Protein AF-A0A7X3VEP0-F1 (afdb_monomer)

Foldseek 3Di:
DDDDDDDDDDDDDDDDDDDDDDDDDDDDDDPDDDDDDDDDDDDDDDDDPDDDDPDDPDDPDFQAADPQQEFAELFQAQAFQLVSLVLRVVLVHQEYEYEADCDPRHGDHRGGYHHQQVPDDPVRLVVLLVSNVSHPAYEYEFDDPAQCLAPVCVVSLVSRLSSLVVCLSSVHAEYEDELHRPPDDCVVSVVSSLVSQLVSLVSNVVSPHAYAYEPQPPQELVRQLVSQVSSVDPRYAHEYELQNNCRHPQLPPQDLQCQLPPVNLVSSLVRLLVSCVSRQVRHAHYEDAFAARNGSHTQHQPPHHRHPLLSNVVSCSVSSPRHHYYYRHDDHSVCVSVSVSVSVVVNVVSSVD

Mean predicted aligned error: 10.4 Å

Secondary structure (DSSP, 8-state):
-----------------PPPP-PPPPP-----------------------PPPPPP-PPPPPP---TT-EEEE---TT--HHHHHHHHHHTT--EEEEE-BS--SS--TTS--B--GGG--HHHHHHHHHHHTT-SEEEEE--SSS-TTSTT-HHHHHHHHHHHHHHHHHT-SEEEE----TTS-HHHHHHHHHHHHHHHHHHHHHTT-EEEEETTSSSSHHHHHHHHHHH--TTEEEEEESSGGGGSGGGTT--GGGTTSHHHHHHHHHHHHHHHHHHGGGEEEEEE-EEETTTTEEEE-TTSS---HHHHHHHHHHTT--S-EEE-----GGGHHHHHHHHHHHHHHHH--

Radius of gyration: 25.72 Å; Cα contacts (8 Å, |Δi|>4): 574; chains: 1; bounding box: 58×99×64 Å

Nearest PDB structures (foldseek):
  3wqo-assembly1_B  TM=7.903E-01  e=4.681E-15  Methanocaldococcus jannaschii DSM 2661
  3tva-assembly2_B  TM=6.990E-01  e=6.794E-13  Planctopirus limnophila DSM 3776
  3tva-assembly1_A  TM=7.455E-01  e=4.693E-12  Planctopirus limnophila DSM 3776
  3obe-assembly1_A  TM=6.395E-01  e=9.499E-09  Parabacteroides distasonis ATCC 8503
  3obe-assembly2_B  TM=6.000E-01  e=2.286E-08  Parabacteroides distasonis ATCC 8503

Structure (mmCIF, N/CA/C/O backbone):
data_AF-A0A7X3VEP0-F1
#
_entry.id   AF-A0A7X3VEP0-F1
#
loop_
_atom_site.group_PDB
_atom_site.id
_atom_site.type_symbol
_atom_site.label_atom_id
_atom_site.label_alt_id
_atom_site.label_comp_id
_atom_site.label_asym_id
_atom_site.label_entity_id
_atom_site.label_seq_id
_atom_site.pdbx_PDB_ins_code
_atom_site.Cartn_x
_atom_site.Cartn_y
_atom_site.Cartn_z
_atom_site.occupancy
_atom_site.B_iso_or_equiv
_atom_site.auth_seq_id
_atom_site.auth_comp_id
_atom_site.auth_asym_id
_atom_site.auth_atom_id
_atom_site.pdbx_PDB_model_num
ATOM 1 N N . MET A 1 1 ? 12.518 56.415 -28.303 1.00 41.94 1 MET A N 1
ATOM 2 C CA . MET A 1 1 ? 12.242 56.806 -26.905 1.00 41.94 1 MET A CA 1
ATOM 3 C C . MET A 1 1 ? 12.584 55.596 -26.051 1.00 41.94 1 MET A C 1
ATOM 5 O O . MET A 1 1 ? 11.887 54.597 -26.116 1.00 41.94 1 MET A O 1
ATOM 9 N N . ILE A 1 2 ? 13.766 55.619 -25.440 1.00 31.97 2 ILE A N 1
ATOM 10 C CA . ILE A 1 2 ? 14.420 54.483 -24.776 1.00 31.97 2 ILE A CA 1
ATOM 11 C C . ILE A 1 2 ? 14.471 54.831 -23.293 1.00 31.97 2 ILE A C 1
ATOM 13 O O . ILE A 1 2 ? 15.050 55.858 -22.942 1.00 31.97 2 ILE A O 1
ATOM 17 N N . VAL A 1 3 ? 13.883 54.000 -22.435 1.00 37.00 3 VAL A N 1
ATOM 18 C CA . VAL A 1 3 ? 13.985 54.153 -20.980 1.00 37.00 3 VAL A CA 1
ATOM 19 C C . VAL A 1 3 ? 15.019 53.154 -20.470 1.00 37.00 3 VAL A C 1
ATOM 21 O O . VAL A 1 3 ? 14.791 51.950 -20.440 1.00 37.00 3 VAL A O 1
ATOM 24 N N . ARG A 1 4 ? 16.193 53.689 -20.118 1.00 33.66 4 ARG A N 1
ATOM 25 C CA . ARG A 1 4 ? 17.208 53.052 -19.273 1.00 33.66 4 ARG A CA 1
ATOM 26 C C . ARG A 1 4 ? 16.892 53.397 -17.819 1.00 33.66 4 ARG A C 1
ATOM 28 O O . ARG A 1 4 ? 16.787 54.580 -17.502 1.00 33.66 4 ARG A O 1
ATOM 35 N N . THR A 1 5 ? 16.886 52.412 -16.931 1.00 42.78 5 THR A N 1
ATOM 36 C CA . THR A 1 5 ? 17.038 52.629 -15.483 1.00 42.78 5 THR A CA 1
ATOM 37 C C . THR A 1 5 ? 18.158 51.748 -14.938 1.00 42.78 5 THR A C 1
ATOM 39 O O . THR A 1 5 ? 18.461 50.683 -15.468 1.00 42.78 5 THR A O 1
ATOM 42 N N . ARG A 1 6 ? 18.874 52.322 -13.971 1.00 36.28 6 ARG A N 1
ATOM 43 C CA . ARG A 1 6 ? 20.268 52.059 -13.610 1.00 36.28 6 ARG A CA 1
ATOM 44 C C . ARG A 1 6 ? 20.431 50.872 -12.660 1.00 36.28 6 ARG A C 1
ATOM 46 O O . ARG A 1 6 ? 19.589 50.642 -11.802 1.00 36.28 6 ARG A O 1
ATOM 53 N N . ARG A 1 7 ? 21.598 50.227 -12.775 1.00 33.72 7 ARG A N 1
ATOM 54 C CA . ARG A 1 7 ? 22.254 49.430 -11.730 1.00 33.72 7 ARG A CA 1
ATOM 55 C C . ARG A 1 7 ? 22.658 50.318 -10.548 1.00 33.72 7 ARG A C 1
ATOM 57 O O . ARG A 1 7 ? 23.121 51.439 -10.765 1.00 33.72 7 ARG A O 1
ATOM 64 N N . SER A 1 8 ? 22.605 49.763 -9.344 1.00 41.62 8 SER A N 1
ATOM 65 C CA . SER A 1 8 ? 23.428 50.188 -8.212 1.00 41.62 8 SER A CA 1
ATOM 66 C C . SER A 1 8 ? 24.040 48.951 -7.563 1.00 41.62 8 SER A C 1
ATOM 68 O O . SER A 1 8 ? 23.321 48.114 -7.023 1.00 41.62 8 SER A O 1
ATOM 70 N N . ASP A 1 9 ? 25.363 48.859 -7.661 1.00 33.09 9 ASP A N 1
ATOM 71 C CA . ASP A 1 9 ? 26.207 47.973 -6.870 1.00 33.09 9 ASP A CA 1
ATOM 72 C C . ASP A 1 9 ? 26.219 48.439 -5.408 1.00 33.09 9 ASP A C 1
ATOM 74 O O . ASP A 1 9 ? 26.346 49.635 -5.134 1.00 33.09 9 ASP A O 1
ATOM 78 N N . SER A 1 10 ? 26.175 47.495 -4.470 1.00 39.59 10 SER A N 1
ATOM 79 C CA . SER A 1 10 ? 26.663 47.710 -3.108 1.00 39.59 10 SER A CA 1
ATOM 80 C C . SER A 1 10 ? 27.463 46.494 -2.654 1.00 39.59 10 SER A C 1
ATOM 82 O O . SER A 1 10 ? 26.925 45.428 -2.366 1.00 39.59 10 SER A O 1
ATOM 84 N N . THR A 1 11 ? 28.774 46.691 -2.628 1.00 35.69 11 THR A N 1
ATOM 85 C CA . THR A 1 11 ? 29.798 45.891 -1.951 1.00 35.69 11 THR A CA 1
ATOM 86 C C . THR A 1 11 ? 29.657 45.928 -0.424 1.00 35.69 11 THR A C 1
ATOM 88 O O . THR A 1 11 ? 29.075 46.878 0.096 1.00 35.69 11 THR A O 1
ATOM 91 N N . LEU A 1 12 ? 30.386 45.011 0.242 1.00 33.72 12 LEU A N 1
ATOM 92 C CA . LEU A 1 12 ? 30.706 44.881 1.686 1.00 33.72 12 LEU A CA 1
ATOM 93 C C . LEU A 1 12 ? 29.818 43.824 2.379 1.00 33.72 12 LEU A C 1
ATOM 95 O O . LEU A 1 12 ? 28.612 43.849 2.216 1.00 33.72 12 LEU A O 1
ATOM 99 N N . LYS A 1 13 ? 30.303 42.879 3.189 1.00 33.19 13 LYS A N 1
ATOM 100 C CA . LYS A 1 13 ? 31.618 42.617 3.789 1.00 33.19 13 LYS A CA 1
ATOM 101 C C . LYS A 1 13 ? 31.568 41.187 4.351 1.00 33.19 13 LYS A C 1
ATOM 103 O O . LYS A 1 13 ? 30.594 40.823 4.999 1.00 33.19 13 LYS A O 1
ATOM 108 N N . THR A 1 14 ? 32.611 40.405 4.111 1.00 38.44 14 THR A N 1
ATOM 109 C CA . THR A 1 14 ? 32.921 39.166 4.838 1.00 38.44 14 THR A CA 1
ATOM 110 C C . THR A 1 14 ? 33.528 39.508 6.195 1.00 38.44 14 THR A C 1
ATOM 112 O O . THR A 1 14 ? 34.407 40.365 6.232 1.00 38.44 14 THR A O 1
ATOM 115 N N . ASP A 1 15 ? 33.110 38.827 7.262 1.00 35.19 15 ASP A N 1
ATOM 116 C CA . ASP A 1 15 ? 33.805 38.784 8.557 1.00 35.19 15 ASP A CA 1
ATOM 117 C C . ASP A 1 15 ? 33.327 37.556 9.376 1.00 35.19 15 ASP A C 1
ATOM 119 O O . ASP A 1 15 ? 32.331 36.934 9.001 1.00 35.19 15 ASP A O 1
ATOM 123 N N . PRO A 1 16 ? 34.073 37.094 10.400 1.00 45.91 16 PRO A N 1
ATOM 124 C CA . PRO A 1 16 ? 34.717 35.785 10.315 1.00 45.91 16 PRO A CA 1
ATOM 125 C C . PRO A 1 16 ? 34.320 34.776 11.408 1.00 45.91 16 PRO A C 1
ATOM 127 O O . PRO A 1 16 ? 33.906 35.126 12.506 1.00 45.91 16 PRO A O 1
ATOM 130 N N . VAL A 1 17 ? 34.545 33.499 11.074 1.00 39.06 17 VAL A N 1
ATOM 131 C CA . VAL A 1 17 ? 34.981 32.369 11.921 1.00 39.06 17 VAL A CA 1
ATOM 132 C C . VAL A 1 17 ? 34.765 32.535 13.437 1.00 39.06 17 VAL A C 1
ATOM 134 O O . VAL A 1 17 ? 35.644 32.990 14.171 1.00 39.06 17 VAL A O 1
ATOM 137 N N . GLY A 1 18 ? 33.618 32.050 13.917 1.00 33.41 18 GLY A N 1
ATOM 138 C CA . GLY A 1 18 ? 33.383 31.743 15.327 1.00 33.41 18 GLY A CA 1
ATOM 139 C C . GLY A 1 18 ? 33.916 30.351 15.669 1.00 33.41 18 GLY A C 1
ATOM 140 O O . GLY A 1 18 ? 33.461 29.351 15.124 1.00 33.41 18 GLY A O 1
ATOM 141 N N . ARG A 1 19 ? 34.906 30.297 16.563 1.00 37.22 19 ARG A N 1
ATOM 142 C CA . ARG A 1 19 ? 35.489 29.069 17.121 1.00 37.22 19 ARG A CA 1
ATOM 143 C C . ARG A 1 19 ? 34.474 28.356 18.020 1.00 37.22 19 ARG A C 1
AT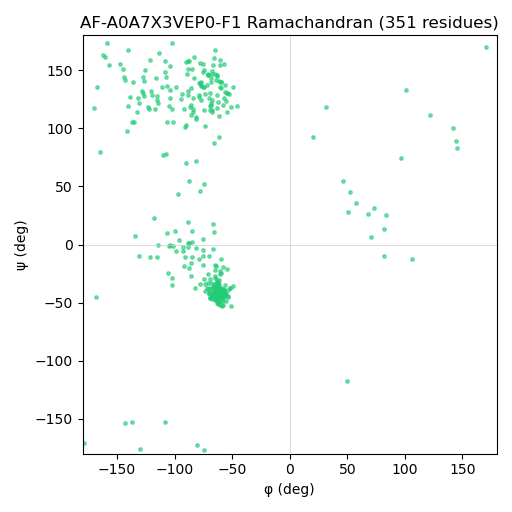OM 145 O O . ARG A 1 19 ? 34.054 28.920 19.027 1.00 37.22 19 ARG A O 1
ATOM 152 N N . THR A 1 20 ? 34.153 27.106 17.709 1.00 38.34 20 THR A N 1
ATOM 153 C CA . THR A 1 20 ? 33.481 26.169 18.620 1.00 38.34 20 THR A CA 1
ATOM 154 C C . THR A 1 20 ? 34.477 25.615 19.650 1.00 38.34 20 THR A C 1
ATOM 156 O O . THR A 1 20 ? 35.633 25.344 19.306 1.00 38.34 20 THR A O 1
ATOM 159 N N . PRO A 1 21 ? 34.080 25.453 20.925 1.00 40.72 21 PRO A N 1
ATOM 160 C CA . PRO A 1 21 ? 34.955 24.920 21.958 1.00 40.72 21 PRO A CA 1
ATOM 161 C C . PRO A 1 21 ? 35.123 23.401 21.827 1.00 40.72 21 PRO A C 1
ATOM 163 O O . PRO A 1 21 ? 34.172 22.649 21.636 1.00 40.72 21 PRO A O 1
ATOM 166 N N . ILE A 1 22 ? 36.376 22.975 21.972 1.00 36.88 22 ILE A N 1
ATOM 167 C CA . ILE A 1 22 ? 36.840 21.589 22.022 1.00 36.88 22 ILE A CA 1
ATOM 168 C C . ILE A 1 22 ? 36.204 20.893 23.235 1.00 36.88 22 ILE A C 1
ATOM 170 O O . ILE A 1 22 ? 36.548 21.193 24.382 1.00 36.88 22 ILE A O 1
ATOM 174 N N . MET A 1 23 ? 35.294 19.949 22.986 1.00 33.22 23 MET A N 1
ATOM 175 C CA . MET A 1 23 ? 34.846 18.986 23.992 1.00 33.22 23 MET A CA 1
ATOM 176 C C . MET A 1 23 ? 35.982 18.001 24.297 1.00 33.22 23 MET A C 1
ATOM 178 O O . MET A 1 23 ? 36.565 17.388 23.403 1.00 33.22 23 MET A O 1
ATOM 182 N N . LYS A 1 24 ? 36.313 17.874 25.584 1.00 34.12 24 LYS A N 1
ATOM 183 C CA . LYS A 1 24 ? 37.242 16.865 26.105 1.00 34.12 24 LYS A CA 1
ATOM 184 C C . LYS A 1 24 ? 36.597 15.471 26.036 1.00 34.12 24 LYS A C 1
ATOM 186 O O . LYS A 1 24 ? 35.397 15.365 26.281 1.00 34.12 24 LYS A O 1
ATOM 191 N N . PRO A 1 25 ? 37.374 14.404 25.785 1.00 36.72 25 PRO A N 1
ATOM 192 C CA . PRO A 1 25 ? 36.855 13.041 25.781 1.00 36.72 25 PRO A CA 1
ATOM 193 C C . PRO A 1 25 ? 36.435 12.620 27.196 1.00 36.72 25 PRO A C 1
ATOM 195 O O . PRO A 1 25 ? 37.235 12.678 28.133 1.00 36.72 25 PRO A O 1
ATOM 198 N N . MET A 1 26 ? 35.179 12.192 27.345 1.00 33.91 26 MET A N 1
ATOM 199 C CA . MET A 1 26 ? 34.715 11.482 28.535 1.00 33.91 26 MET A CA 1
ATOM 200 C C . MET A 1 26 ? 35.254 10.051 28.525 1.00 33.91 26 MET A C 1
ATOM 202 O O . MET A 1 26 ? 35.277 9.363 27.506 1.00 33.91 26 MET A O 1
ATOM 206 N N . ASN A 1 27 ? 35.739 9.651 29.695 1.00 33.66 27 ASN A N 1
ATOM 207 C CA . ASN A 1 27 ? 36.419 8.398 29.952 1.00 33.66 27 ASN A CA 1
ATOM 208 C C . ASN A 1 27 ? 35.538 7.176 29.671 1.00 33.66 27 ASN A C 1
ATOM 210 O O . ASN A 1 27 ? 34.367 7.129 30.042 1.00 33.66 27 ASN A O 1
ATOM 214 N N . ARG A 1 28 ? 36.185 6.160 29.087 1.00 33.59 28 ARG A N 1
ATOM 215 C CA . ARG A 1 28 ? 35.755 4.759 29.062 1.00 33.59 28 ARG A CA 1
ATOM 216 C C . ARG A 1 28 ? 35.306 4.325 30.457 1.00 33.59 28 ARG A C 1
ATOM 218 O O . ARG A 1 28 ? 36.121 4.315 31.379 1.00 33.59 28 ARG A O 1
ATOM 225 N N . LEU A 1 29 ? 34.046 3.922 30.572 1.00 34.31 29 LEU A N 1
ATOM 226 C CA . LEU A 1 29 ? 33.597 3.065 31.659 1.00 34.31 29 LEU A CA 1
ATOM 227 C C . LEU A 1 29 ? 33.885 1.604 31.319 1.00 34.31 29 LEU A C 1
ATOM 229 O O . LEU A 1 29 ? 33.869 1.169 30.166 1.00 34.31 29 LEU A O 1
ATOM 233 N N . ASP A 1 30 ? 34.250 0.920 32.386 1.00 34.16 30 ASP A N 1
ATOM 234 C CA . ASP A 1 30 ? 34.939 -0.347 32.482 1.00 34.16 30 ASP A CA 1
ATOM 235 C C . ASP A 1 30 ? 34.022 -1.517 32.102 1.00 34.16 30 ASP A C 1
ATOM 237 O O . ASP A 1 30 ? 32.909 -1.649 32.608 1.00 34.16 30 ASP A O 1
ATOM 241 N N . ARG A 1 31 ? 34.499 -2.379 31.197 1.00 38.12 31 ARG A N 1
ATOM 242 C CA . ARG A 1 31 ? 33.944 -3.717 30.988 1.00 38.12 31 ARG A CA 1
ATOM 243 C C . ARG A 1 31 ? 34.716 -4.658 31.896 1.00 38.12 31 ARG A C 1
ATOM 245 O O . ARG A 1 31 ? 35.806 -5.093 31.519 1.00 38.12 31 ARG A O 1
ATOM 252 N N . ARG A 1 32 ? 34.123 -5.010 33.032 1.00 34.28 32 ARG A N 1
ATOM 253 C CA . ARG A 1 32 ? 34.446 -6.217 33.795 1.00 34.28 32 ARG A CA 1
ATOM 254 C C . ARG A 1 32 ? 33.395 -6.406 34.881 1.00 34.28 32 ARG A C 1
ATOM 256 O O . ARG A 1 32 ? 33.221 -5.521 35.703 1.00 34.28 32 ARG A O 1
ATOM 263 N N . ASP A 1 33 ? 32.674 -7.520 34.770 1.00 33.44 33 ASP A N 1
ATOM 264 C CA . ASP A 1 33 ? 32.088 -8.333 35.848 1.00 33.44 33 ASP A CA 1
ATOM 265 C C . ASP A 1 33 ? 30.741 -8.915 35.412 1.00 33.44 33 ASP A C 1
ATOM 267 O O . ASP A 1 33 ? 29.689 -8.337 35.643 1.00 33.44 33 ASP A O 1
ATOM 271 N N . PHE A 1 34 ? 30.781 -10.102 34.803 1.00 31.36 34 PHE A N 1
ATOM 272 C CA . PHE A 1 34 ? 29.733 -11.103 34.998 1.00 31.36 34 PHE A CA 1
ATOM 273 C C . PHE A 1 34 ? 30.384 -12.486 35.053 1.00 31.36 34 PHE A C 1
ATOM 275 O O . PHE A 1 34 ? 30.744 -13.096 34.046 1.00 31.36 34 PHE A O 1
ATOM 282 N N . LEU A 1 35 ? 30.583 -12.934 36.290 1.00 31.98 35 LEU A N 1
ATOM 283 C CA . LEU A 1 35 ? 30.909 -14.298 36.673 1.00 31.98 35 LEU A CA 1
ATOM 284 C C . LEU A 1 35 ? 29.628 -15.145 36.652 1.00 31.98 35 LEU A C 1
ATOM 286 O O . LEU A 1 35 ? 28.634 -14.801 37.280 1.00 31.98 35 LEU A O 1
ATOM 290 N N . THR A 1 36 ? 29.708 -16.259 35.926 1.00 31.86 36 THR A N 1
ATOM 291 C CA . THR A 1 36 ? 29.209 -17.601 36.273 1.00 31.86 36 THR A CA 1
ATOM 292 C C . THR A 1 36 ? 27.950 -17.732 37.144 1.00 31.86 36 THR A C 1
ATOM 294 O O . THR A 1 36 ? 27.996 -17.527 38.356 1.00 31.86 36 THR A O 1
ATOM 297 N N . CYS A 1 37 ? 26.912 -18.350 36.577 1.00 28.94 37 CYS A N 1
ATOM 298 C CA . CYS A 1 37 ? 26.159 -19.386 37.284 1.00 28.94 37 CYS A CA 1
ATOM 299 C C . CYS A 1 37 ? 25.827 -20.545 36.341 1.00 28.94 37 CYS A C 1
ATOM 301 O O . CYS A 1 37 ? 25.310 -20.362 35.243 1.00 28.94 37 CYS A O 1
ATOM 303 N N . ALA A 1 38 ? 26.200 -21.735 36.798 1.00 30.58 38 ALA A N 1
ATOM 304 C CA . ALA A 1 38 ? 25.943 -23.024 36.192 1.00 30.58 38 ALA A CA 1
ATOM 305 C C . ALA A 1 38 ? 24.591 -23.588 36.661 1.00 30.58 38 ALA A C 1
ATOM 307 O O . ALA A 1 38 ? 24.122 -23.266 37.750 1.00 30.58 38 ALA A O 1
ATOM 308 N N . GLY A 1 39 ? 24.035 -24.500 35.863 1.00 27.94 39 GLY A N 1
ATOM 309 C CA . GLY A 1 39 ? 22.877 -25.342 36.184 1.00 27.94 39 GLY A CA 1
ATOM 310 C C . GLY A 1 39 ? 22.012 -25.489 34.930 1.00 27.94 39 GLY A C 1
ATOM 311 O O . GLY A 1 39 ? 21.332 -24.553 34.552 1.00 27.94 39 GLY A O 1
ATOM 312 N N . GLY A 1 40 ? 22.053 -26.566 34.149 1.00 29.56 40 GLY A N 1
ATOM 313 C CA . GLY A 1 40 ? 22.094 -27.964 34.557 1.00 29.56 40 GLY A CA 1
ATOM 314 C C . GLY A 1 40 ? 20.675 -28.526 34.516 1.00 29.56 40 GLY A C 1
ATOM 315 O O . GLY A 1 40 ? 20.085 -28.709 35.568 1.00 29.56 40 GLY A O 1
ATOM 316 N N . TRP A 1 41 ? 20.137 -28.779 33.318 1.00 29.42 41 TRP A N 1
ATOM 317 C CA . TRP A 1 41 ? 18.934 -29.595 33.119 1.00 29.42 41 TRP A CA 1
ATOM 318 C C . TRP A 1 41 ? 19.164 -30.555 31.954 1.00 29.42 41 TRP A C 1
ATOM 320 O O . TRP A 1 41 ? 19.193 -30.174 30.787 1.00 29.42 41 TRP A O 1
ATOM 330 N N . ALA A 1 42 ? 19.367 -31.817 32.316 1.00 32.38 42 ALA A N 1
ATOM 331 C CA . ALA A 1 42 ? 19.242 -32.966 31.445 1.00 32.38 42 ALA A CA 1
ATOM 332 C C . ALA A 1 42 ? 17.969 -33.725 31.843 1.00 32.38 42 ALA A C 1
ATOM 334 O O . ALA A 1 42 ? 17.684 -33.834 33.034 1.00 32.38 42 ALA A O 1
ATOM 335 N N . ALA A 1 43 ? 17.302 -34.282 30.827 1.00 33.16 43 ALA A N 1
ATOM 336 C CA . ALA A 1 43 ? 16.360 -35.410 30.826 1.00 33.16 43 ALA A CA 1
ATOM 337 C C . ALA A 1 43 ? 14.966 -35.073 30.273 1.00 33.16 43 ALA A C 1
ATOM 339 O O . ALA A 1 43 ? 14.176 -34.382 30.905 1.00 33.16 43 ALA A O 1
ATOM 340 N N . ALA A 1 44 ? 14.673 -35.663 29.109 1.00 33.69 44 ALA A N 1
ATOM 341 C CA . ALA A 1 44 ? 13.598 -36.644 28.896 1.00 33.69 44 ALA A CA 1
ATOM 342 C C . ALA A 1 44 ? 12.965 -36.484 27.505 1.00 33.69 44 ALA A C 1
ATOM 344 O O . ALA A 1 44 ? 11.915 -35.877 27.316 1.00 33.69 44 ALA A O 1
ATOM 345 N N . SER A 1 45 ? 13.625 -37.095 26.524 1.00 41.75 45 SER A N 1
ATOM 346 C CA . SER A 1 45 ? 13.058 -37.467 25.233 1.00 41.75 45 SER A CA 1
ATOM 347 C C . SER A 1 45 ? 12.016 -38.564 25.445 1.00 41.75 45 SER A C 1
ATOM 349 O O . SER A 1 45 ? 12.395 -39.650 25.865 1.00 41.75 45 SER A O 1
ATOM 351 N N . LEU A 1 46 ? 10.741 -38.304 25.149 1.00 40.50 46 LEU A N 1
ATOM 352 C CA . LEU A 1 46 ? 9.695 -39.312 24.917 1.00 40.50 46 LEU A CA 1
ATOM 353 C C . LEU A 1 46 ? 8.491 -38.622 24.245 1.00 40.50 46 LEU A C 1
ATOM 355 O O . LEU A 1 46 ? 7.501 -38.297 24.890 1.00 40.50 46 LEU A O 1
ATOM 359 N N . PHE A 1 47 ? 8.570 -38.398 22.932 1.00 41.47 47 PHE A N 1
ATOM 360 C CA . PHE A 1 47 ? 7.381 -38.176 22.106 1.00 41.47 47 PHE A CA 1
ATOM 361 C C . PHE A 1 47 ? 7.368 -39.208 20.985 1.00 41.47 47 PHE A C 1
ATOM 363 O O . PHE A 1 47 ? 8.307 -39.327 20.199 1.00 41.47 47 PHE A O 1
ATOM 370 N N . GLY A 1 48 ? 6.314 -40.022 21.004 1.00 34.00 48 GLY A N 1
ATOM 371 C CA . GLY A 1 48 ? 6.098 -41.125 20.087 1.00 34.00 48 GLY A CA 1
ATOM 372 C C . GLY A 1 48 ? 5.949 -40.657 18.645 1.00 34.00 48 GLY A C 1
ATOM 373 O O . GLY A 1 48 ? 5.358 -39.618 18.358 1.00 34.00 48 GLY A O 1
ATOM 374 N N . CYS A 1 49 ? 6.463 -41.478 17.733 1.00 36.47 49 CYS A N 1
ATOM 375 C CA . CYS A 1 49 ? 6.160 -41.410 16.313 1.00 36.47 49 CYS A CA 1
ATOM 376 C C . CYS A 1 49 ? 4.657 -41.653 16.103 1.00 36.47 49 CYS A C 1
ATOM 378 O O . CYS A 1 49 ? 4.211 -42.794 15.999 1.00 36.47 49 CYS A O 1
ATOM 380 N N . GLY A 1 50 ? 3.872 -40.576 16.060 1.00 36.38 50 GLY A N 1
ATOM 381 C CA . GLY A 1 50 ? 2.517 -40.597 15.524 1.00 36.38 50 GLY A CA 1
ATOM 382 C C . GLY A 1 50 ? 2.589 -40.806 14.015 1.00 36.38 50 GLY A C 1
ATOM 383 O O . GLY A 1 50 ? 3.156 -39.984 13.295 1.00 36.38 50 GLY A O 1
ATOM 384 N N . GLY A 1 51 ? 2.063 -41.935 13.541 1.00 36.88 51 GLY A N 1
ATOM 385 C CA . GLY A 1 51 ? 1.964 -42.234 12.117 1.00 36.88 51 GLY A CA 1
ATOM 386 C C . GLY A 1 51 ? 1.171 -41.146 11.395 1.00 36.88 51 GLY A C 1
ATOM 387 O O . GLY A 1 51 ? 0.046 -40.833 11.783 1.00 36.88 51 GLY A O 1
ATOM 388 N N . ARG A 1 52 ? 1.759 -40.566 10.342 1.00 42.28 52 ARG A N 1
ATOM 389 C CA . ARG A 1 52 ? 1.040 -39.693 9.406 1.00 42.28 52 ARG A CA 1
ATOM 390 C C . ARG A 1 52 ? -0.117 -40.488 8.809 1.00 42.28 52 ARG A C 1
ATOM 392 O O . ARG A 1 52 ? 0.114 -41.513 8.168 1.00 42.28 52 ARG A O 1
ATOM 399 N N . GLN A 1 53 ? -1.344 -40.014 9.006 1.00 45.97 53 GLN A N 1
ATOM 400 C CA . GLN A 1 53 ? -2.460 -40.448 8.175 1.00 45.97 53 GLN A CA 1
ATOM 401 C C . GLN A 1 53 ? -2.152 -40.091 6.710 1.00 45.97 53 GLN A C 1
ATOM 403 O O . GLN A 1 53 ? -1.580 -39.024 6.461 1.00 45.97 53 GLN A O 1
ATOM 408 N N . PRO A 1 54 ? -2.483 -40.963 5.742 1.00 49.59 54 PRO A N 1
ATOM 409 C CA . PRO A 1 54 ? -2.334 -40.637 4.332 1.00 49.59 54 PRO A CA 1
ATOM 410 C C . PRO A 1 54 ? -3.194 -39.413 4.001 1.00 49.59 54 PRO A C 1
ATOM 412 O O . PRO A 1 54 ? -4.342 -39.316 4.438 1.00 49.59 54 PRO A O 1
ATOM 415 N N . ALA A 1 55 ? -2.607 -38.468 3.264 1.00 52.56 55 ALA A N 1
ATOM 416 C CA . ALA A 1 55 ? -3.308 -37.303 2.746 1.00 52.56 55 ALA A CA 1
ATOM 417 C C . ALA A 1 55 ? -4.555 -37.767 1.979 1.00 52.56 55 ALA A C 1
ATOM 419 O O . ALA A 1 55 ? -4.470 -38.676 1.157 1.00 52.56 55 ALA A O 1
ATOM 420 N N . SER A 1 56 ? -5.715 -37.188 2.291 1.00 62.59 56 SER A N 1
ATOM 421 C CA . SER A 1 56 ? -6.970 -37.522 1.620 1.00 62.59 56 SER A CA 1
ATOM 422 C C . SER A 1 56 ? -6.880 -37.221 0.123 1.00 62.59 56 SER A C 1
ATOM 424 O O . SER A 1 56 ? -6.485 -36.113 -0.234 1.00 62.59 56 SER A O 1
ATOM 426 N N . ASP A 1 57 ? -7.359 -38.134 -0.724 1.00 65.88 57 ASP A N 1
ATOM 427 C CA . ASP A 1 57 ? -7.480 -37.987 -2.189 1.00 65.88 57 ASP A CA 1
ATOM 428 C C . ASP A 1 57 ? -8.513 -36.922 -2.637 1.00 65.88 57 ASP A C 1
ATOM 430 O O . ASP A 1 57 ? -8.979 -36.923 -3.779 1.00 65.88 57 ASP A O 1
ATOM 434 N N . ALA A 1 58 ? -8.923 -36.013 -1.748 1.00 58.66 58 ALA A N 1
ATOM 435 C CA . ALA A 1 58 ? -9.798 -34.911 -2.112 1.00 58.66 58 ALA A CA 1
ATOM 436 C C . ALA A 1 58 ? -9.020 -33.928 -3.007 1.00 58.66 58 ALA A C 1
ATOM 438 O O . ALA A 1 58 ? -7.911 -33.528 -2.639 1.00 58.66 58 ALA A O 1
ATOM 439 N N . PRO A 1 59 ? -9.571 -33.516 -4.165 1.00 60.59 59 PRO A N 1
ATOM 440 C CA . PRO A 1 59 ? -8.936 -32.494 -4.984 1.00 60.59 59 PRO A CA 1
ATOM 441 C C . PRO A 1 59 ? -8.727 -31.237 -4.128 1.00 60.59 59 PRO A C 1
ATOM 443 O O . PRO A 1 59 ? -9.622 -30.884 -3.350 1.00 60.59 59 PRO A O 1
ATOM 446 N N . PRO A 1 60 ? -7.564 -30.569 -4.229 1.00 61.12 60 PRO A N 1
ATOM 447 C CA . PRO A 1 60 ? -7.294 -29.382 -3.435 1.00 61.12 60 PRO A CA 1
ATOM 448 C C . PRO A 1 60 ? -8.406 -28.360 -3.681 1.00 61.12 60 PRO A C 1
ATOM 450 O O . PRO A 1 60 ? -8.689 -28.007 -4.828 1.00 61.12 60 PRO A O 1
ATOM 453 N N . GLN A 1 61 ? -9.066 -27.921 -2.606 1.00 64.69 61 GLN A N 1
ATOM 454 C CA . GLN A 1 61 ? -10.043 -26.841 -2.696 1.00 64.69 61 GLN A CA 1
ATOM 455 C C . GLN A 1 61 ? -9.353 -25.619 -3.308 1.00 64.69 61 GLN A C 1
ATOM 457 O O . GLN A 1 61 ? -8.246 -25.255 -2.897 1.00 64.69 61 GLN A O 1
ATOM 462 N N . ARG A 1 62 ? -9.989 -25.016 -4.319 1.00 75.75 62 ARG A N 1
ATOM 463 C CA . ARG A 1 62 ? -9.507 -23.762 -4.900 1.00 75.75 62 ARG A CA 1
ATOM 464 C C . ARG A 1 62 ? -9.562 -22.694 -3.814 1.00 75.75 62 ARG A C 1
ATOM 466 O O . ARG A 1 62 ? -10.584 -22.548 -3.152 1.00 75.75 62 ARG A O 1
ATOM 473 N N . PHE A 1 63 ? -8.454 -21.989 -3.620 1.00 80.62 63 PHE A N 1
ATOM 474 C CA . PHE A 1 63 ? -8.435 -20.814 -2.763 1.00 80.62 63 PHE A CA 1
ATOM 475 C C . PHE A 1 63 ? -9.258 -19.713 -3.436 1.00 80.62 63 PHE A C 1
ATOM 477 O O . PHE A 1 63 ? -8.957 -19.316 -4.564 1.00 80.62 63 PHE A O 1
ATOM 484 N N . GLU A 1 64 ? -10.300 -19.257 -2.753 1.00 80.62 64 GLU A N 1
ATOM 485 C CA . GLU A 1 64 ? -11.135 -18.139 -3.178 1.00 80.62 64 GLU A CA 1
ATOM 486 C C . GLU A 1 64 ? -10.821 -16.930 -2.302 1.00 80.62 64 GLU A C 1
ATOM 488 O O . GLU A 1 64 ? -10.682 -17.050 -1.083 1.00 80.62 64 GLU A O 1
ATOM 493 N N . PHE A 1 65 ? -10.706 -15.760 -2.927 1.00 83.50 65 PHE A N 1
ATOM 494 C CA . PHE A 1 65 ? -10.572 -14.521 -2.178 1.00 83.50 65 PHE A CA 1
ATOM 495 C C . PHE A 1 65 ? -11.864 -14.221 -1.422 1.00 83.50 65 PHE A C 1
ATOM 497 O O . PHE A 1 65 ? -12.967 -14.502 -1.896 1.00 83.50 65 PHE A O 1
ATOM 504 N N . VAL A 1 66 ? -11.733 -13.607 -0.249 1.00 78.69 66 VAL A N 1
ATOM 505 C CA . VAL A 1 66 ? -12.900 -13.174 0.520 1.00 78.69 66 VAL A CA 1
ATOM 506 C C . VAL A 1 66 ? -13.634 -12.030 -0.204 1.00 78.69 66 VAL A C 1
ATOM 508 O O . VAL A 1 66 ? -12.986 -11.216 -0.863 1.00 78.69 66 VAL A O 1
ATOM 511 N N . PRO A 1 67 ? -14.968 -11.893 -0.062 1.00 64.88 67 PRO A N 1
ATOM 512 C CA . PRO A 1 67 ? -15.753 -10.890 -0.798 1.00 64.88 67 PRO A CA 1
ATOM 513 C C . PRO A 1 67 ? -15.359 -9.417 -0.569 1.00 64.88 67 PRO A C 1
ATOM 515 O O . PRO A 1 67 ? -15.805 -8.544 -1.310 1.00 64.88 67 PRO A O 1
ATOM 518 N N . HIS A 1 68 ? -14.537 -9.127 0.445 1.00 78.69 68 HIS A N 1
ATOM 519 C CA . HIS A 1 68 ? -14.089 -7.774 0.820 1.00 78.69 68 HIS A CA 1
ATOM 520 C C . HIS A 1 68 ? -12.576 -7.616 0.699 1.00 78.69 68 HIS A C 1
ATOM 522 O O . HIS A 1 68 ? -11.973 -6.763 1.340 1.00 78.69 68 HIS A O 1
ATOM 528 N N . VAL A 1 69 ? -11.947 -8.456 -0.124 1.00 90.38 69 VAL A N 1
ATOM 529 C CA . VAL A 1 69 ? -10.510 -8.371 -0.370 1.00 90.38 69 VAL A CA 1
ATOM 530 C C . VAL A 1 69 ? -10.134 -7.065 -1.071 1.00 90.38 69 VAL A C 1
ATOM 532 O O . VAL A 1 69 ? -9.017 -6.606 -0.908 1.00 90.38 69 VAL A O 1
ATOM 535 N N . VAL A 1 70 ? -11.041 -6.460 -1.845 1.00 97.00 70 VAL A N 1
ATOM 536 C CA . VAL A 1 70 ? -10.758 -5.239 -2.608 1.00 97.00 70 VAL A CA 1
ATOM 537 C C . VAL A 1 70 ? -11.168 -4.003 -1.814 1.00 97.00 70 VAL A C 1
ATOM 539 O O . VAL A 1 70 ? -12.330 -3.866 -1.418 1.00 97.00 70 VAL A O 1
ATOM 542 N N . GLY A 1 71 ? -10.226 -3.084 -1.638 1.00 97.88 71 GLY A N 1
ATOM 543 C CA . GLY A 1 71 ? -10.435 -1.772 -1.047 1.00 97.88 71 GLY A CA 1
ATOM 544 C C . GLY A 1 71 ? -9.854 -0.649 -1.895 1.00 97.88 71 GLY A C 1
ATOM 545 O O . GLY A 1 71 ? -9.348 -0.869 -2.995 1.00 97.88 71 GLY A O 1
ATOM 546 N N . ALA A 1 72 ? -9.931 0.569 -1.379 1.00 98.25 72 ALA A N 1
ATOM 547 C CA . ALA A 1 72 ? -9.316 1.739 -1.990 1.00 98.25 72 ALA A CA 1
ATOM 548 C C . ALA A 1 72 ? -8.806 2.690 -0.914 1.00 98.25 72 ALA A C 1
ATOM 550 O O . ALA A 1 72 ? -9.370 2.751 0.185 1.00 98.25 72 ALA A O 1
ATOM 551 N N . ASN A 1 73 ? -7.754 3.435 -1.244 1.00 96.75 73 ASN A N 1
ATOM 552 C CA . ASN A 1 73 ? -7.240 4.444 -0.343 1.00 96.75 73 ASN A CA 1
ATOM 553 C C . ASN A 1 73 ? -8.095 5.721 -0.358 1.00 96.75 73 ASN A C 1
ATOM 555 O O . ASN A 1 73 ? -8.792 6.044 -1.323 1.00 96.75 73 ASN A O 1
ATOM 559 N N . THR A 1 74 ? -8.036 6.482 0.731 1.00 96.56 74 THR A N 1
ATOM 560 C CA . THR A 1 74 ? -8.746 7.761 0.863 1.00 96.56 74 THR A CA 1
ATOM 561 C C . THR A 1 74 ? -7.934 8.949 0.343 1.00 96.56 74 THR A C 1
ATOM 563 O O . THR A 1 74 ? -8.213 10.088 0.714 1.00 96.56 74 THR A O 1
ATOM 566 N N . ALA A 1 75 ? -6.916 8.731 -0.495 1.00 94.56 75 ALA A N 1
ATOM 567 C CA . ALA A 1 75 ? -5.954 9.750 -0.920 1.00 94.56 75 ALA A CA 1
ATOM 568 C C . ALA A 1 75 ? -6.499 10.712 -1.999 1.00 94.56 75 ALA A C 1
ATOM 570 O O . ALA A 1 75 ? -5.817 11.034 -2.969 1.00 94.56 75 ALA A O 1
ATOM 571 N N . ILE A 1 76 ? -7.714 11.229 -1.828 1.00 95.19 76 ILE A N 1
ATOM 572 C CA . ILE A 1 76 ? -8.394 12.079 -2.813 1.00 95.19 76 ILE A CA 1
ATOM 573 C C . ILE A 1 76 ? -8.056 13.549 -2.543 1.00 95.19 76 ILE A C 1
ATOM 575 O O . ILE A 1 76 ? -8.575 14.155 -1.607 1.00 95.19 76 ILE A O 1
ATOM 579 N N . GLN A 1 77 ? -7.153 14.124 -3.340 1.00 93.06 77 GLN A N 1
ATOM 580 C CA . GLN A 1 77 ? -6.668 15.489 -3.116 1.00 93.06 77 GLN A CA 1
ATOM 581 C C . GLN A 1 77 ? -7.787 16.531 -3.159 1.00 93.06 77 GLN A C 1
ATOM 583 O O . GLN A 1 77 ? -8.663 16.490 -4.020 1.00 93.06 77 GLN A O 1
ATOM 588 N N . GLY A 1 78 ? -7.708 17.510 -2.257 1.00 92.19 78 GLY A N 1
ATOM 589 C CA . GLY A 1 78 ? -8.674 18.604 -2.175 1.00 92.19 78 GLY A CA 1
ATOM 590 C C . GLY A 1 78 ? -9.957 18.257 -1.424 1.00 92.19 78 GLY A C 1
ATOM 591 O O . GLY A 1 78 ? -10.712 19.172 -1.102 1.00 92.19 78 GLY A O 1
ATOM 592 N N . GLU A 1 79 ? -10.182 16.986 -1.089 1.00 94.94 79 GLU A N 1
ATOM 593 C CA . GLU A 1 79 ? -11.319 16.555 -0.281 1.00 94.94 79 GLU A CA 1
ATOM 594 C C . GLU A 1 79 ? -10.996 16.563 1.218 1.00 94.94 79 GLU A C 1
ATOM 596 O O . GLU A 1 79 ? -9.842 16.506 1.644 1.00 94.94 79 GLU A O 1
ATOM 601 N N . GLY A 1 80 ? -12.041 16.655 2.042 1.00 95.69 80 GLY A N 1
ATOM 602 C CA . GLY A 1 80 ? -11.933 16.451 3.489 1.00 95.69 80 GLY A CA 1
ATOM 603 C C . GLY A 1 80 ? -11.989 14.966 3.850 1.00 95.69 80 GLY A C 1
ATOM 604 O O . GLY A 1 80 ? -12.513 14.157 3.084 1.00 95.69 80 GLY A O 1
ATOM 605 N N . PHE A 1 81 ? -11.522 14.616 5.049 1.00 97.06 81 PHE A N 1
ATOM 606 C CA . PHE A 1 81 ? -11.417 13.229 5.524 1.00 97.06 81 PHE A CA 1
ATOM 607 C C . PHE A 1 81 ? -12.724 12.438 5.367 1.00 97.06 81 PHE A C 1
ATOM 609 O O . PHE A 1 81 ? -12.761 11.398 4.712 1.00 97.06 81 PHE A O 1
ATOM 616 N N . PHE A 1 82 ? -13.829 12.975 5.891 1.00 97.62 82 PHE A N 1
ATOM 617 C CA . PHE A 1 82 ? -15.137 12.316 5.819 1.00 97.62 82 PHE A CA 1
ATOM 618 C C . PHE A 1 82 ? -15.671 12.217 4.390 1.00 97.62 82 PHE A C 1
ATOM 620 O O . PHE A 1 82 ? -16.258 11.208 4.017 1.00 97.62 82 PHE A O 1
ATOM 627 N N . LYS A 1 83 ? -15.425 13.239 3.563 1.00 97.19 83 LYS A N 1
ATOM 628 C CA . LYS A 1 83 ? -15.895 13.247 2.179 1.00 97.19 83 LYS A CA 1
ATOM 629 C C . LYS A 1 83 ? -15.159 12.211 1.328 1.00 97.19 83 LYS A C 1
ATOM 631 O O . LYS A 1 83 ? -15.791 11.567 0.495 1.00 97.19 83 LYS A O 1
ATOM 636 N N . ALA A 1 84 ? -13.861 12.015 1.558 1.00 97.19 84 ALA A N 1
ATOM 637 C CA . ALA A 1 84 ? -13.097 10.959 0.905 1.00 97.19 84 ALA A CA 1
ATOM 638 C C . ALA A 1 84 ? -13.618 9.563 1.287 1.00 97.19 84 ALA A C 1
ATOM 640 O O . ALA A 1 84 ? -13.832 8.740 0.399 1.00 97.19 84 ALA A O 1
ATOM 641 N N . ILE A 1 85 ? -13.920 9.326 2.572 1.00 97.88 85 ILE A N 1
ATOM 642 C CA . ILE A 1 85 ? -14.575 8.086 3.030 1.00 97.88 85 ILE A CA 1
ATOM 643 C C . ILE A 1 85 ? -15.927 7.894 2.329 1.00 97.88 85 ILE A C 1
ATOM 645 O O . ILE A 1 85 ? -16.173 6.833 1.762 1.00 97.88 85 ILE A O 1
ATOM 649 N N . ASP A 1 86 ? -16.777 8.926 2.299 1.00 98.00 86 ASP A N 1
ATOM 650 C CA . ASP A 1 86 ? -18.092 8.864 1.649 1.00 98.00 86 ASP A CA 1
ATOM 651 C C . ASP A 1 86 ? -17.992 8.533 0.154 1.00 98.00 86 ASP A C 1
ATOM 653 O O . ASP A 1 86 ? -18.821 7.793 -0.373 1.00 98.00 86 ASP A O 1
ATOM 657 N N . ILE A 1 87 ? -16.989 9.078 -0.544 1.00 97.62 87 ILE A N 1
ATOM 658 C CA . ILE A 1 87 ? -16.739 8.772 -1.958 1.00 97.62 87 ILE A CA 1
ATOM 659 C C . ILE A 1 87 ? -16.406 7.289 -2.119 1.00 97.62 87 ILE A C 1
ATOM 661 O O . ILE A 1 87 ? -17.029 6.614 -2.939 1.00 97.62 87 ILE A O 1
ATOM 665 N N . VAL A 1 88 ? -15.459 6.771 -1.334 1.00 97.81 88 VAL A N 1
ATOM 666 C CA . VAL A 1 88 ? -15.022 5.375 -1.443 1.00 97.81 88 VAL A CA 1
ATOM 667 C C . VAL A 1 88 ? -16.158 4.414 -1.053 1.00 97.81 88 VAL A C 1
ATOM 669 O O . VAL A 1 88 ? -16.454 3.474 -1.791 1.00 97.81 88 VAL A O 1
ATOM 672 N N . HIS A 1 89 ? -16.898 4.694 0.020 1.00 97.00 89 HIS A N 1
ATOM 673 C CA . HIS A 1 89 ? -18.104 3.937 0.376 1.00 97.00 89 HIS A CA 1
ATOM 674 C C . HIS A 1 89 ? -19.196 4.014 -0.694 1.00 97.00 89 HIS A C 1
ATOM 676 O O . HIS A 1 89 ? -19.840 3.007 -0.994 1.00 97.00 89 HIS A O 1
ATOM 682 N N . GLY A 1 90 ? -19.396 5.181 -1.310 1.00 97.62 90 GLY A N 1
ATOM 683 C CA . GLY A 1 90 ? -20.365 5.378 -2.389 1.00 97.62 90 GLY A CA 1
ATOM 684 C C . GLY A 1 90 ? -20.089 4.513 -3.624 1.00 97.62 90 GLY A C 1
ATOM 685 O O . GLY A 1 90 ? -21.014 4.209 -4.375 1.00 97.62 90 GLY A O 1
ATOM 686 N N . LEU A 1 91 ? -18.842 4.066 -3.803 1.00 97.31 91 LEU A N 1
ATOM 687 C CA . LEU A 1 91 ? -18.423 3.122 -4.845 1.00 97.31 91 LEU A CA 1
ATOM 688 C C . LEU A 1 91 ? -18.553 1.646 -4.420 1.00 97.31 91 LEU A C 1
ATOM 690 O O . LEU A 1 91 ? -18.226 0.740 -5.189 1.00 97.31 91 LEU A O 1
ATOM 694 N N . GLY A 1 92 ? -19.049 1.387 -3.208 1.00 96.69 92 GLY A N 1
ATOM 695 C CA . GLY A 1 92 ? -19.323 0.048 -2.690 1.00 96.69 92 GLY A CA 1
ATOM 696 C C . GLY A 1 92 ? -18.108 -0.679 -2.115 1.00 96.69 92 GLY A C 1
ATOM 697 O O . GLY A 1 92 ? -18.181 -1.890 -1.903 1.00 96.69 92 GLY A O 1
ATOM 698 N N . PHE A 1 93 ? -16.995 0.014 -1.867 1.00 97.62 93 PHE A N 1
ATOM 699 C CA . PHE A 1 93 ? -15.889 -0.564 -1.107 1.00 97.62 93 PHE A CA 1
ATOM 700 C C . PHE A 1 93 ? -16.278 -0.687 0.369 1.00 97.62 93 PHE A C 1
ATOM 702 O O . PHE A 1 93 ? -16.859 0.232 0.943 1.00 97.62 93 PHE A O 1
ATOM 709 N N . ARG A 1 94 ? -15.940 -1.828 0.979 1.00 96.38 94 ARG A N 1
ATOM 710 C CA . ARG A 1 94 ? -16.069 -2.062 2.433 1.00 96.38 94 ARG A CA 1
ATOM 711 C C . ARG A 1 94 ? -14.719 -2.243 3.125 1.00 96.38 94 ARG A C 1
ATOM 713 O O . ARG A 1 94 ? -14.666 -2.437 4.334 1.00 96.38 94 ARG A O 1
ATOM 720 N N . THR A 1 95 ? -13.646 -2.178 2.346 1.00 97.94 95 THR A N 1
ATOM 721 C CA . THR A 1 95 ? -12.270 -2.156 2.824 1.00 97.94 95 THR A CA 1
ATOM 722 C C . THR A 1 95 ? -11.689 -0.807 2.449 1.00 97.94 95 THR A C 1
ATOM 724 O O . THR A 1 95 ? -11.733 -0.421 1.278 1.00 97.94 95 THR A O 1
ATOM 727 N N . LEU A 1 96 ? -11.184 -0.082 3.438 1.00 97.94 96 LEU A N 1
ATOM 728 C CA . LEU A 1 96 ? -10.571 1.225 3.241 1.00 97.94 96 LEU A CA 1
ATOM 729 C C . LEU A 1 96 ? -9.106 1.173 3.622 1.00 97.94 96 LEU A C 1
ATOM 731 O O . LEU A 1 96 ? -8.757 0.573 4.636 1.00 97.94 96 LEU A O 1
ATOM 735 N N . GLU A 1 97 ? -8.290 1.895 2.867 1.00 98.38 97 GLU A N 1
ATOM 736 C CA . GLU A 1 97 ? -7.003 2.337 3.371 1.00 98.38 97 GLU A CA 1
ATOM 737 C C . GLU A 1 97 ? -7.048 3.820 3.712 1.00 98.38 97 GLU A C 1
ATOM 739 O O . GLU A 1 97 ? -7.289 4.678 2.860 1.00 98.38 97 GLU A O 1
ATOM 744 N N . ILE A 1 98 ? -6.804 4.137 4.976 1.00 97.62 98 ILE A N 1
ATOM 745 C CA . ILE A 1 98 ? -6.718 5.519 5.415 1.00 97.62 98 ILE A CA 1
ATOM 746 C C . ILE A 1 98 ? -5.311 6.024 5.141 1.00 97.62 98 ILE A C 1
ATOM 748 O O . ILE A 1 98 ? -4.353 5.581 5.774 1.00 97.62 98 ILE A O 1
ATOM 752 N N . LEU A 1 99 ? -5.188 6.986 4.227 1.00 93.31 99 LEU A N 1
ATOM 753 C CA . LEU A 1 99 ? -3.932 7.698 4.050 1.00 93.31 99 LEU A CA 1
ATOM 754 C C . LEU A 1 99 ? -3.734 8.653 5.231 1.00 93.31 99 LEU A C 1
ATOM 756 O O . LEU A 1 99 ? -4.350 9.717 5.297 1.00 93.31 99 LEU A O 1
ATOM 760 N N . LEU A 1 100 ? -2.881 8.274 6.181 1.00 84.75 100 LEU A N 1
ATOM 761 C CA . LEU A 1 100 ? -2.662 9.047 7.394 1.00 84.75 100 LEU A CA 1
ATOM 762 C C . LEU A 1 100 ? -1.536 10.060 7.184 1.00 84.75 100 LEU A C 1
ATOM 764 O O . LEU A 1 100 ? -0.448 9.952 7.740 1.00 84.75 100 LEU A O 1
ATOM 768 N N . VAL A 1 101 ? -1.809 11.076 6.369 1.00 78.62 101 VAL A N 1
ATOM 769 C CA . VAL A 1 101 ? -0.960 12.270 6.312 1.00 78.62 101 VAL A CA 1
ATOM 770 C C . VAL A 1 101 ? -1.283 13.150 7.518 1.00 78.62 101 VAL A C 1
ATOM 772 O O . VAL A 1 101 ? -2.447 13.333 7.885 1.00 78.62 101 VAL A O 1
ATOM 775 N N . LEU A 1 102 ? -0.245 13.721 8.131 1.00 82.50 102 LEU A N 1
ATOM 776 C CA . LEU A 1 102 ? -0.365 14.663 9.243 1.00 82.50 102 LEU A CA 1
ATOM 777 C C . LEU A 1 102 ? -1.036 15.954 8.756 1.00 82.50 102 LEU A C 1
ATOM 779 O O . LEU A 1 102 ? -0.377 16.896 8.316 1.00 82.50 102 LEU A O 1
ATOM 783 N N . GLY A 1 103 ? -2.365 15.961 8.787 1.00 83.50 103 GLY A N 1
ATOM 784 C CA . GLY A 1 103 ? -3.197 16.970 8.141 1.00 83.50 103 GLY A CA 1
ATOM 785 C C . GLY A 1 103 ? -4.366 17.434 9.002 1.00 83.50 103 GLY A C 1
ATOM 786 O O . GLY A 1 103 ? -4.307 17.424 10.234 1.00 83.50 103 GLY A O 1
ATOM 787 N N . ARG A 1 104 ? -5.436 17.869 8.334 1.00 88.00 104 ARG A N 1
ATOM 788 C CA . ARG A 1 104 ? -6.679 18.354 8.946 1.00 88.00 104 ARG A CA 1
ATOM 789 C C . ARG A 1 104 ? -7.866 17.587 8.385 1.00 88.00 104 ARG A C 1
ATOM 791 O O . ARG A 1 104 ? -7.850 17.194 7.222 1.00 88.00 104 ARG A O 1
ATOM 798 N N . LEU A 1 105 ? -8.911 17.445 9.202 1.00 94.44 105 LEU A N 1
ATOM 799 C CA . LEU A 1 105 ? -10.144 16.776 8.785 1.00 94.44 105 LEU A CA 1
ATOM 800 C C . LEU A 1 105 ? -10.842 17.527 7.645 1.00 94.44 105 LEU A C 1
ATOM 802 O O . LEU A 1 105 ? -11.504 16.911 6.809 1.00 94.44 105 LEU A O 1
ATOM 806 N N . GLU A 1 106 ? -10.719 18.853 7.622 1.00 95.38 106 GLU A N 1
ATOM 807 C CA . GLU A 1 106 ? -11.306 19.706 6.600 1.00 95.38 106 GLU A CA 1
ATOM 808 C C . GLU A 1 106 ? -10.542 19.640 5.273 1.00 95.38 106 GLU A C 1
ATOM 810 O O . GLU A 1 106 ? -9.317 19.523 5.224 1.00 95.38 106 GLU A O 1
ATOM 815 N N . ALA A 1 107 ? -11.294 19.804 4.185 1.00 94.00 107 ALA A N 1
ATOM 816 C CA . ALA A 1 107 ? -10.758 19.905 2.837 1.00 94.00 107 ALA A CA 1
ATOM 817 C C . ALA A 1 107 ? -9.695 21.007 2.733 1.00 94.00 107 ALA A C 1
ATOM 819 O O . ALA A 1 107 ? -9.932 22.156 3.117 1.00 94.00 107 ALA A O 1
ATOM 820 N N . THR A 1 108 ? -8.542 20.662 2.160 1.00 91.44 108 THR A N 1
ATOM 821 C CA . THR A 1 108 ? -7.477 21.620 1.857 1.00 91.44 108 THR A CA 1
ATOM 822 C C . THR A 1 108 ? -7.018 21.435 0.407 1.00 91.44 108 THR A C 1
ATOM 824 O O . THR A 1 108 ? -6.599 20.335 0.046 1.00 91.44 108 THR A O 1
ATOM 827 N N . PRO A 1 109 ? -7.084 22.478 -0.449 1.00 89.94 109 PRO A N 1
ATOM 828 C CA . PRO A 1 109 ? -6.710 22.359 -1.857 1.00 89.94 109 PRO A CA 1
ATOM 829 C C . PRO A 1 109 ? -5.296 21.805 -2.052 1.00 89.94 109 PRO A C 1
ATOM 831 O O . PRO A 1 109 ? -4.342 22.301 -1.451 1.00 89.94 109 PRO A O 1
ATOM 834 N N . GLY A 1 110 ? -5.168 20.788 -2.908 1.00 85.94 110 GLY A N 1
ATOM 835 C CA . GLY A 1 110 ? -3.888 20.151 -3.235 1.00 85.94 110 GLY A CA 1
ATOM 836 C C . GLY A 1 110 ? -3.269 19.315 -2.109 1.00 85.94 110 GLY A C 1
ATOM 837 O O . GLY A 1 110 ? -2.138 18.861 -2.255 1.00 85.94 110 GLY A O 1
ATOM 838 N N . GLN A 1 111 ? -3.973 19.112 -0.992 1.00 90.19 111 GLN A N 1
ATOM 839 C CA . GLN A 1 111 ? -3.541 18.218 0.080 1.00 90.19 111 GLN A CA 1
ATOM 840 C C . GLN A 1 111 ? -4.405 16.963 0.103 1.00 90.19 111 GLN A C 1
ATOM 842 O O . GLN A 1 111 ? -5.589 17.002 -0.241 1.00 90.19 111 GLN A O 1
ATOM 847 N N . HIS A 1 112 ? -3.799 15.850 0.509 1.00 92.44 112 HIS A N 1
ATOM 848 C CA . HIS A 1 112 ? -4.545 14.634 0.793 1.00 92.44 112 HIS A CA 1
ATOM 849 C C . HIS A 1 112 ? -5.299 14.767 2.125 1.00 92.44 112 HIS A C 1
ATOM 851 O O . HIS A 1 112 ? -4.822 15.470 3.025 1.00 92.44 112 HIS A O 1
ATOM 857 N N . PRO A 1 113 ? -6.448 14.090 2.273 1.00 93.38 113 PRO A N 1
ATOM 858 C CA . PRO A 1 113 ? -7.177 14.063 3.530 1.00 93.38 113 PRO A CA 1
ATOM 859 C C . PRO A 1 113 ? -6.344 13.388 4.622 1.00 93.38 113 PRO A C 1
ATOM 861 O O . PRO A 1 113 ? -5.601 12.449 4.349 1.00 93.38 113 PRO A O 1
ATOM 864 N N . GLY A 1 114 ? -6.483 13.845 5.864 1.00 93.19 114 GLY A N 1
ATOM 865 C CA . GLY A 1 114 ? -5.756 13.279 6.995 1.00 93.19 114 GLY A CA 1
ATOM 866 C C . GLY A 1 114 ? -6.131 13.959 8.303 1.00 93.19 114 GLY A C 1
ATOM 867 O O . GLY A 1 114 ? -7.074 14.744 8.362 1.00 93.19 114 GLY A O 1
ATOM 868 N N . PHE A 1 115 ? -5.407 13.666 9.374 1.00 94.88 115 PHE A N 1
ATOM 869 C CA . PHE A 1 115 ? -5.575 14.341 10.659 1.00 94.88 115 PHE A CA 1
ATOM 870 C C . PHE A 1 115 ? -4.349 14.115 11.542 1.00 94.88 115 PHE A C 1
ATOM 872 O O . PHE A 1 115 ? -3.561 13.200 11.315 1.00 94.88 115 PHE A O 1
ATOM 879 N N . ARG A 1 116 ? -4.207 14.940 12.580 1.00 94.44 116 ARG A N 1
ATOM 880 C CA . ARG A 1 116 ? -3.272 14.703 13.682 1.00 94.44 116 ARG A CA 1
ATOM 881 C C . ARG A 1 116 ? -4.030 14.169 14.890 1.00 94.44 116 ARG A C 1
ATOM 883 O O . ARG A 1 116 ? -4.916 14.846 15.406 1.00 94.44 116 ARG A O 1
ATOM 890 N N . TYR A 1 117 ? -3.723 12.940 15.298 1.00 95.94 117 TYR A N 1
ATOM 891 C CA . TYR A 1 117 ? -4.498 12.207 16.303 1.00 95.94 117 TYR A CA 1
ATOM 892 C C . TYR A 1 117 ? -4.462 12.860 17.692 1.00 95.94 117 TYR A C 1
ATOM 894 O O . TYR A 1 117 ? -5.493 12.954 18.359 1.00 95.94 117 TYR A O 1
ATOM 902 N N . ASP A 1 118 ? -3.303 13.388 18.082 1.00 94.81 118 ASP A N 1
ATOM 903 C CA . ASP A 1 118 ? -3.074 14.135 19.325 1.00 94.81 118 ASP A CA 1
ATOM 904 C C . ASP A 1 118 ? -3.858 15.458 19.408 1.00 94.81 118 ASP A C 1
ATOM 906 O O . ASP A 1 118 ? -4.056 16.002 20.495 1.00 94.81 118 ASP A O 1
ATOM 910 N N . GLN A 1 119 ? -4.335 15.967 18.270 1.00 95.44 119 GLN A N 1
ATOM 911 C CA . GLN A 1 119 ? -5.084 17.221 18.159 1.00 95.44 119 GLN A CA 1
ATOM 912 C C . GLN A 1 119 ? -6.597 17.017 18.029 1.00 95.44 119 GLN A C 1
ATOM 914 O O . GLN A 1 119 ? -7.340 17.998 17.952 1.00 95.44 119 GLN A O 1
ATOM 919 N N . LEU A 1 120 ? -7.073 15.770 18.004 1.00 96.19 120 LEU A N 1
ATOM 920 C CA . LEU A 1 120 ? -8.498 15.484 17.895 1.00 96.19 120 LEU A CA 1
ATOM 921 C C . LEU A 1 120 ? -9.215 15.665 19.234 1.00 96.19 120 LEU A C 1
ATOM 923 O O . LEU A 1 120 ? -8.873 15.033 20.235 1.00 96.19 120 LEU A O 1
ATOM 927 N N . ALA A 1 121 ? -10.295 16.444 19.217 1.00 97.25 121 ALA A N 1
ATOM 928 C CA . ALA A 1 121 ? -11.291 16.425 20.279 1.00 97.25 121 ALA A CA 1
ATOM 929 C C . ALA A 1 121 ? -12.035 15.076 20.307 1.00 97.25 121 ALA A C 1
ATOM 931 O O . ALA A 1 121 ? -12.188 14.415 19.278 1.00 97.25 121 ALA A O 1
ATOM 932 N N . GLU A 1 122 ? -12.571 14.688 21.467 1.00 97.44 122 GLU A N 1
ATOM 933 C CA . GLU A 1 122 ? -13.304 13.419 21.620 1.00 97.44 122 GLU A CA 1
ATOM 934 C C . GLU A 1 122 ? -14.496 13.305 20.657 1.00 97.44 122 GLU A C 1
ATOM 936 O O . GLU A 1 122 ? -14.684 12.277 20.016 1.00 97.44 122 GLU A O 1
ATOM 941 N N . GLU A 1 123 ? -15.224 14.399 20.431 1.00 98.12 123 GLU A N 1
ATOM 942 C CA . GLU A 1 123 ? -16.325 14.451 19.459 1.00 98.12 123 GLU A CA 1
ATOM 943 C C . GLU A 1 123 ? -15.860 14.162 18.020 1.00 98.12 123 GLU A C 1
ATOM 945 O O . GLU A 1 123 ? -16.596 13.590 17.216 1.00 98.12 123 GLU A O 1
ATOM 950 N N . GLN A 1 124 ? -14.635 14.565 17.660 1.00 97.75 124 GLN A N 1
ATOM 951 C CA . GLN A 1 124 ? -14.059 14.261 16.348 1.00 97.75 124 GLN A CA 1
ATOM 952 C C . GLN A 1 124 ? -13.655 12.788 16.265 1.00 97.75 124 GLN A C 1
ATOM 954 O O . GLN A 1 124 ? -13.916 12.149 15.248 1.00 97.75 124 GLN A O 1
ATOM 959 N N . LYS A 1 125 ? -13.091 12.229 17.341 1.00 98.12 125 LYS A N 1
ATOM 960 C CA . LYS A 1 125 ? -12.773 10.798 17.433 1.00 98.12 125 LYS A CA 1
ATOM 961 C C . LYS A 1 125 ? -14.028 9.932 17.287 1.00 98.12 125 LYS A C 1
ATOM 963 O O . LYS A 1 125 ? -14.020 8.970 16.522 1.00 98.12 125 LYS A O 1
ATOM 968 N N . GLU A 1 126 ? -15.123 10.292 17.953 1.00 98.31 126 GLU A N 1
ATOM 969 C CA . GLU A 1 126 ? -16.412 9.600 17.816 1.00 98.31 126 GLU A CA 1
ATOM 970 C C . GLU A 1 126 ? -16.937 9.645 16.376 1.00 98.31 126 GLU A C 1
ATOM 972 O O . GLU A 1 126 ? -17.365 8.621 15.843 1.00 98.31 126 GLU A O 1
ATOM 977 N N . LYS A 1 127 ? -16.839 10.803 15.710 1.00 98.25 127 LYS A N 1
ATOM 978 C CA . LYS A 1 127 ? -17.221 10.940 14.296 1.00 98.25 127 LYS A CA 1
ATOM 979 C C . LYS A 1 127 ? -16.365 10.079 13.371 1.00 98.25 127 LYS A C 1
ATOM 981 O O . LYS A 1 127 ? -16.914 9.478 12.454 1.00 98.25 127 LYS A O 1
ATOM 986 N N . ILE A 1 128 ? -15.053 9.998 13.603 1.00 98.00 128 ILE A N 1
ATOM 987 C CA . ILE A 1 128 ? -14.160 9.124 12.824 1.00 98.00 128 ILE A CA 1
ATOM 988 C C . ILE A 1 128 ? -14.574 7.663 13.000 1.00 98.00 128 ILE A C 1
ATOM 990 O O . ILE A 1 128 ? -14.779 6.976 12.006 1.00 98.00 128 ILE A O 1
ATOM 994 N N . LYS A 1 129 ? -14.787 7.202 14.239 1.00 98.19 129 LYS A N 1
ATOM 995 C CA . LYS A 1 129 ? -15.253 5.830 14.490 1.00 98.19 129 LYS A CA 1
ATOM 996 C C . LYS A 1 129 ? -16.579 5.536 13.795 1.00 98.19 129 LYS A C 1
ATOM 998 O O . LYS A 1 129 ? -16.700 4.507 13.146 1.00 98.19 129 LYS A O 1
ATOM 1003 N N . ALA A 1 130 ? -17.545 6.449 13.880 1.00 98.25 130 ALA A N 1
ATOM 1004 C CA . ALA A 1 130 ? -18.838 6.285 13.221 1.00 98.25 130 ALA A CA 1
ATOM 1005 C C . ALA A 1 130 ? -18.723 6.236 11.687 1.00 98.25 130 ALA A C 1
ATOM 1007 O O . ALA A 1 130 ? -19.450 5.484 11.046 1.00 98.25 130 ALA A O 1
ATOM 1008 N N . ALA A 1 131 ? -17.809 7.011 11.095 1.00 98.12 131 ALA A N 1
ATOM 1009 C CA . ALA A 1 131 ? -17.565 6.986 9.654 1.00 98.12 131 ALA A CA 1
ATOM 1010 C C . ALA A 1 131 ? -16.906 5.677 9.188 1.00 98.12 131 ALA A C 1
ATOM 1012 O O . ALA A 1 131 ? -17.125 5.262 8.053 1.00 98.12 131 ALA A O 1
ATOM 1013 N N . LEU A 1 132 ? -16.118 5.035 10.054 1.00 97.94 132 LEU A N 1
ATOM 1014 C CA . LEU A 1 132 ? -15.397 3.795 9.764 1.00 97.94 132 LEU A CA 1
ATOM 1015 C C . LEU A 1 132 ? -16.179 2.521 10.133 1.00 97.94 132 LEU A C 1
ATOM 1017 O O . LEU A 1 132 ? -15.866 1.463 9.601 1.00 97.94 132 LEU A O 1
ATOM 1021 N N . ASP A 1 133 ? -17.207 2.611 10.982 1.00 97.12 133 ASP A N 1
ATOM 1022 C CA . ASP A 1 133 ? -18.060 1.486 11.413 1.00 97.12 133 ASP A CA 1
ATOM 1023 C C . ASP A 1 133 ? -18.610 0.606 10.264 1.00 97.12 133 ASP A C 1
ATOM 1025 O O . ASP A 1 133 ? -18.651 -0.613 10.424 1.00 97.12 133 ASP A O 1
ATOM 1029 N N . PRO A 1 134 ? -18.966 1.148 9.077 1.00 96.06 134 PRO A N 1
ATOM 1030 C CA . PRO A 1 134 ? -19.416 0.326 7.951 1.00 96.06 134 PRO A CA 1
ATOM 1031 C C . PRO A 1 134 ? -18.328 -0.538 7.289 1.00 96.06 134 PRO A C 1
ATOM 1033 O O . PRO A 1 134 ? -18.660 -1.355 6.425 1.00 96.06 134 PRO A O 1
ATOM 1036 N N . CYS A 1 135 ? -17.050 -0.339 7.628 1.00 96.62 135 CYS A N 1
ATOM 1037 C CA . CYS A 1 135 ? -15.934 -1.069 7.032 1.00 96.62 135 CYS A CA 1
ATOM 1038 C C . CYS A 1 135 ? -15.830 -2.484 7.611 1.00 96.62 135 CYS A C 1
ATOM 1040 O O . CYS A 1 135 ? -15.863 -2.675 8.825 1.00 96.62 135 CYS A O 1
ATOM 1042 N N . ASP A 1 136 ? -15.589 -3.481 6.759 1.00 96.25 136 ASP A N 1
ATOM 1043 C CA . ASP A 1 136 ? -15.188 -4.812 7.226 1.00 96.25 136 ASP A CA 1
ATOM 1044 C C . ASP A 1 136 ? -13.711 -4.845 7.621 1.00 96.25 136 ASP A C 1
ATOM 1046 O O . ASP A 1 136 ? -13.312 -5.601 8.510 1.00 96.25 136 ASP A O 1
ATOM 1050 N N . GLN A 1 137 ? -12.888 -4.066 6.914 1.00 96.62 137 GLN A N 1
ATOM 1051 C CA . GLN A 1 137 ? -11.453 -3.976 7.137 1.00 96.62 137 GLN A CA 1
ATOM 1052 C C . GLN A 1 137 ? -10.953 -2.554 6.916 1.00 96.62 137 GLN A C 1
ATOM 1054 O O . GLN A 1 137 ? -11.411 -1.834 6.028 1.00 96.62 137 GLN A O 1
ATOM 1059 N N . ILE A 1 138 ? -9.976 -2.173 7.729 1.00 98.12 138 ILE A N 1
ATOM 1060 C CA . ILE A 1 138 ? -9.290 -0.890 7.647 1.00 98.12 138 ILE A CA 1
ATOM 1061 C C . ILE A 1 138 ? -7.799 -1.195 7.584 1.00 98.12 138 ILE A C 1
ATOM 1063 O O . ILE A 1 138 ? -7.278 -1.936 8.423 1.00 98.12 138 ILE A O 1
ATOM 1067 N N . THR A 1 139 ? -7.111 -0.638 6.600 1.00 98.50 139 THR A N 1
ATOM 1068 C CA . THR A 1 139 ? -5.654 -0.508 6.602 1.00 98.50 139 THR A CA 1
ATOM 1069 C C . THR A 1 139 ? -5.287 0.960 6.688 1.00 98.50 139 THR A C 1
ATOM 1071 O O . THR A 1 139 ? -6.137 1.847 6.564 1.00 98.50 139 THR A O 1
ATOM 1074 N N . VAL A 1 140 ? -4.032 1.233 7.009 1.00 98.38 140 VAL A N 1
ATOM 1075 C CA . VAL A 1 140 ? -3.542 2.599 7.154 1.00 98.38 140 VAL A CA 1
ATOM 1076 C C . VAL A 1 140 ? -2.253 2.727 6.388 1.00 98.38 140 VAL A C 1
ATOM 1078 O O . VAL A 1 140 ? -1.307 2.000 6.659 1.00 98.38 140 VAL A O 1
ATOM 1081 N N . HIS A 1 141 ? -2.175 3.701 5.501 1.00 97.44 141 HIS A N 1
ATOM 1082 C CA . HIS A 1 141 ? -0.900 4.107 4.952 1.00 97.44 141 HIS A CA 1
ATOM 1083 C C . HIS A 1 141 ? -0.280 5.124 5.911 1.00 97.44 141 HIS A C 1
ATOM 1085 O O . HIS A 1 141 ? -0.807 6.228 6.084 1.00 97.44 141 HIS A O 1
ATOM 1091 N N . LEU A 1 142 ? 0.816 4.753 6.579 1.00 96.38 142 LEU A N 1
ATOM 1092 C CA . LEU A 1 142 ? 1.521 5.653 7.494 1.00 96.38 142 LEU A CA 1
ATOM 1093 C C . LEU A 1 142 ? 2.134 6.825 6.708 1.00 96.38 142 LEU A C 1
ATOM 1095 O O . LEU A 1 142 ? 2.310 6.728 5.488 1.00 96.38 142 LEU A O 1
ATOM 1099 N N . PRO A 1 143 ? 2.478 7.944 7.372 1.00 92.81 143 PRO A N 1
ATOM 1100 C CA . PRO A 1 143 ? 3.166 9.039 6.705 1.00 92.81 143 PRO A CA 1
ATOM 1101 C C . PRO A 1 143 ? 4.385 8.543 5.904 1.00 92.81 143 PRO A C 1
ATOM 1103 O O . PRO A 1 143 ? 5.180 7.747 6.396 1.00 92.81 143 PRO A O 1
ATOM 1106 N N . PHE A 1 144 ? 4.555 9.023 4.674 1.00 88.62 144 PHE A N 1
ATOM 1107 C CA . PHE A 1 144 ? 5.678 8.634 3.801 1.00 88.62 144 PHE A CA 1
ATOM 1108 C C . PHE A 1 144 ? 6.620 9.798 3.476 1.00 88.62 144 PHE A C 1
ATOM 1110 O O . PHE A 1 144 ? 7.698 9.600 2.927 1.00 88.62 144 PHE A O 1
ATOM 1117 N N . SER A 1 145 ? 6.228 11.027 3.817 1.00 83.19 145 SER A N 1
ATOM 1118 C CA . SER A 1 145 ? 6.994 12.247 3.539 1.00 83.19 145 SER A CA 1
ATOM 1119 C C . SER A 1 145 ? 7.858 12.718 4.714 1.00 83.19 145 SER A C 1
ATOM 1121 O O . SER A 1 145 ? 8.439 13.800 4.637 1.00 83.19 145 SER A O 1
ATOM 1123 N N . ILE A 1 146 ? 7.906 11.958 5.811 1.00 84.88 146 ILE A N 1
ATOM 1124 C CA . ILE A 1 146 ? 8.690 12.277 7.010 1.00 84.88 146 ILE A CA 1
ATOM 1125 C C . ILE A 1 146 ? 9.861 11.291 7.151 1.00 84.88 146 ILE A C 1
ATOM 1127 O O . ILE A 1 146 ? 9.675 10.090 6.955 1.00 84.88 146 ILE A O 1
ATOM 1131 N N . PRO A 1 147 ? 11.078 11.759 7.471 1.00 84.62 147 PRO A N 1
ATOM 1132 C CA . PRO A 1 147 ? 12.274 10.927 7.435 1.00 84.62 147 PRO A CA 1
ATOM 1133 C C . PRO A 1 147 ? 12.496 10.184 8.763 1.00 84.62 147 PRO A C 1
ATOM 1135 O O . PRO A 1 147 ? 13.573 10.267 9.340 1.00 84.62 147 PRO A O 1
ATOM 1138 N N . TYR A 1 148 ? 11.516 9.426 9.261 1.00 82.12 148 TYR A N 1
ATOM 1139 C CA . TYR A 1 148 ? 11.612 8.723 10.560 1.00 82.12 148 TYR A CA 1
ATOM 1140 C C . TYR A 1 148 ? 12.644 7.593 10.611 1.00 82.12 148 TYR A C 1
ATOM 1142 O O . TYR A 1 148 ? 12.857 7.000 11.669 1.00 82.12 148 TYR A O 1
ATOM 1150 N N . MET A 1 149 ? 13.308 7.274 9.501 1.00 82.50 149 MET A N 1
ATOM 1151 C CA . MET A 1 149 ? 14.484 6.400 9.518 1.00 82.50 149 MET A CA 1
ATOM 1152 C C . MET A 1 149 ? 15.807 7.174 9.630 1.00 82.50 149 MET A C 1
ATOM 1154 O O . MET A 1 149 ? 16.860 6.560 9.792 1.00 82.50 149 MET A O 1
ATOM 1158 N N . ASN A 1 150 ? 15.776 8.510 9.583 1.00 84.00 150 ASN A N 1
ATOM 1159 C CA . ASN A 1 150 ? 16.918 9.338 9.948 1.00 84.00 150 ASN A CA 1
ATOM 1160 C C . ASN A 1 150 ? 17.142 9.223 11.469 1.00 84.00 150 ASN A C 1
ATOM 1162 O O . ASN A 1 150 ? 16.238 9.567 12.238 1.00 84.00 150 ASN A O 1
ATOM 1166 N N . PRO A 1 151 ? 18.305 8.730 11.936 1.00 80.50 151 PRO A N 1
ATOM 1167 C CA . PRO A 1 151 ? 18.569 8.567 13.364 1.00 80.50 151 PRO A CA 1
ATOM 1168 C C . PRO A 1 151 ? 18.496 9.883 14.145 1.00 80.50 151 PRO A C 1
ATOM 1170 O O . PRO A 1 151 ? 18.201 9.840 15.332 1.00 80.50 151 PRO A O 1
ATOM 1173 N N . ASP A 1 152 ? 18.708 11.025 13.489 1.00 84.56 152 ASP A N 1
ATOM 1174 C CA . ASP A 1 152 ? 18.766 12.335 14.144 1.00 84.56 152 ASP A CA 1
ATOM 1175 C C . ASP A 1 152 ? 17.414 13.081 14.174 1.00 84.56 152 ASP A C 1
ATOM 1177 O O . ASP A 1 152 ? 17.340 14.183 14.717 1.00 84.56 152 ASP A O 1
ATOM 1181 N N . ASP A 1 153 ? 16.349 12.515 13.590 1.00 88.44 153 ASP A N 1
ATOM 1182 C CA . ASP A 1 153 ? 15.025 13.152 13.498 1.00 88.44 153 ASP A CA 1
ATOM 1183 C C . ASP A 1 153 ? 14.006 12.495 14.444 1.00 88.44 153 ASP A C 1
ATOM 1185 O O . ASP A 1 153 ? 13.181 11.667 14.053 1.00 88.44 153 ASP A O 1
ATOM 1189 N N . GLU A 1 154 ? 14.096 12.841 15.728 1.00 90.69 154 GLU A N 1
ATOM 1190 C CA . GLU A 1 154 ? 13.204 12.316 16.771 1.00 90.69 154 GLU A CA 1
ATOM 1191 C C . GLU A 1 154 ? 11.767 12.859 16.662 1.00 90.69 154 GLU A C 1
ATOM 1193 O O . GLU A 1 154 ? 10.826 12.177 17.071 1.00 90.69 154 GLU A O 1
ATOM 1198 N N . ASP A 1 155 ? 11.569 14.038 16.062 1.00 92.19 155 ASP A N 1
ATOM 1199 C CA . ASP A 1 155 ? 10.228 14.583 15.815 1.00 92.19 155 ASP A CA 1
ATOM 1200 C C . ASP A 1 155 ? 9.490 13.725 14.773 1.00 92.19 155 ASP A C 1
ATOM 1202 O O . ASP A 1 155 ? 8.330 13.362 14.980 1.00 92.19 155 ASP A O 1
ATOM 1206 N N . ALA A 1 156 ? 10.174 13.305 13.699 1.00 91.88 156 ALA A N 1
ATOM 1207 C CA . ALA A 1 156 ? 9.612 12.375 12.720 1.00 91.88 156 ALA A CA 1
ATOM 1208 C C . ALA A 1 156 ? 9.270 11.007 13.338 1.00 91.88 156 ALA A C 1
ATOM 1210 O O . ALA A 1 156 ? 8.259 10.400 12.976 1.00 91.88 156 ALA A O 1
ATOM 1211 N N . VAL A 1 157 ? 10.085 10.520 14.281 1.00 93.62 157 VAL A N 1
ATOM 1212 C CA . VAL A 1 157 ? 9.804 9.281 15.026 1.00 93.62 157 VAL A CA 1
ATOM 1213 C C . VAL A 1 157 ? 8.549 9.432 15.883 1.00 93.62 157 VAL A C 1
ATOM 1215 O O . VAL A 1 157 ? 7.675 8.568 15.827 1.00 93.62 157 VAL A O 1
ATOM 1218 N N . ALA A 1 158 ? 8.426 10.528 16.635 1.00 94.44 158 ALA A N 1
ATOM 1219 C CA . ALA A 1 158 ? 7.249 10.799 17.458 1.00 94.44 158 ALA A CA 1
ATOM 1220 C C . ALA A 1 158 ? 5.970 10.918 16.611 1.00 94.44 158 ALA A C 1
ATOM 1222 O O . ALA A 1 158 ? 4.928 10.365 16.969 1.00 94.44 158 ALA A O 1
ATOM 1223 N N . ASP A 1 159 ? 6.055 11.581 15.457 1.00 94.50 159 ASP A N 1
ATOM 1224 C CA . ASP A 1 159 ? 4.945 11.699 14.512 1.00 94.50 159 ASP A CA 1
ATOM 1225 C C . ASP A 1 159 ? 4.519 10.334 13.929 1.00 94.50 159 ASP A C 1
ATOM 1227 O O . ASP A 1 159 ? 3.321 10.076 13.748 1.00 94.50 159 ASP A O 1
ATOM 1231 N N . LEU A 1 160 ? 5.469 9.428 13.668 1.00 95.38 160 LEU A N 1
ATOM 1232 C CA . LEU A 1 160 ? 5.151 8.065 13.240 1.00 95.38 160 LEU A CA 1
ATOM 1233 C C . LEU A 1 160 ? 4.530 7.237 14.374 1.00 95.38 160 LEU A C 1
ATOM 1235 O O . LEU A 1 160 ? 3.557 6.522 14.145 1.00 95.38 160 LEU A O 1
ATOM 1239 N N . GLU A 1 161 ? 5.044 7.344 15.597 1.00 96.56 161 GLU A N 1
ATOM 1240 C CA . GLU A 1 161 ? 4.504 6.628 16.761 1.00 96.56 161 GLU A CA 1
ATOM 1241 C C . GLU A 1 161 ? 3.068 7.056 17.072 1.00 96.56 161 GLU A C 1
ATOM 1243 O O . GLU A 1 161 ? 2.196 6.206 17.256 1.00 96.56 161 GLU A O 1
ATOM 1248 N N . MET A 1 162 ? 2.773 8.355 16.986 1.00 96.88 162 MET A N 1
ATOM 1249 C CA . MET A 1 162 ? 1.400 8.862 17.034 1.00 96.88 162 MET A CA 1
ATOM 1250 C C . MET A 1 162 ? 0.530 8.271 15.910 1.00 96.88 162 MET A C 1
ATOM 1252 O O . MET A 1 162 ? -0.646 7.971 16.118 1.00 96.88 162 MET A O 1
ATOM 1256 N N . SER A 1 163 ? 1.087 8.096 14.711 1.00 97.31 163 SER A N 1
ATOM 1257 C CA . SER A 1 163 ? 0.368 7.516 13.569 1.00 97.31 163 SER A CA 1
ATOM 1258 C C . SER A 1 163 ? 0.061 6.022 13.767 1.00 97.31 163 SER A C 1
ATOM 1260 O O . SER A 1 163 ? -0.999 5.537 13.364 1.00 97.31 163 SER A O 1
ATOM 1262 N N . ILE A 1 164 ? 0.941 5.293 14.456 1.00 97.94 164 ILE A N 1
ATOM 1263 C CA . ILE A 1 164 ? 0.724 3.903 14.889 1.00 97.94 164 ILE A CA 1
ATOM 1264 C C . ILE A 1 164 ? -0.407 3.840 15.927 1.00 97.94 164 ILE A C 1
ATOM 1266 O O . ILE A 1 164 ? -1.313 3.016 15.795 1.00 97.94 164 ILE A O 1
ATOM 1270 N N . GLU A 1 165 ? -0.427 4.745 16.908 1.00 98.19 165 GLU A N 1
ATOM 1271 C CA . GLU A 1 165 ? -1.533 4.844 17.873 1.00 98.19 165 GLU A CA 1
ATOM 1272 C C . GLU A 1 165 ? -2.867 5.168 17.190 1.00 98.19 165 GLU A C 1
ATOM 1274 O O . GLU A 1 165 ? -3.887 4.538 17.478 1.00 98.19 165 GLU A O 1
ATOM 1279 N N . ALA A 1 166 ? -2.860 6.107 16.239 1.00 98.19 166 ALA A N 1
ATOM 1280 C CA . ALA A 1 166 ? -4.027 6.446 15.433 1.00 98.19 166 ALA A CA 1
ATOM 1281 C C . ALA A 1 166 ? -4.544 5.234 14.637 1.00 98.19 166 ALA A C 1
ATOM 1283 O O . ALA A 1 166 ? -5.755 5.039 14.521 1.00 98.19 166 ALA A O 1
ATOM 1284 N N . SER A 1 167 ? -3.638 4.392 14.132 1.00 98.44 167 SER A N 1
ATOM 1285 C CA . SER A 1 167 ? -3.980 3.152 13.424 1.00 98.44 167 SER A CA 1
ATOM 1286 C C . SER A 1 167 ? -4.688 2.153 14.342 1.00 98.44 167 SER A C 1
ATOM 1288 O O . SER A 1 167 ? -5.737 1.616 13.981 1.00 98.44 167 SER A O 1
ATOM 1290 N N . GLY A 1 168 ? -4.179 1.971 15.566 1.00 98.38 168 GLY A N 1
ATOM 1291 C CA . GLY A 1 168 ? -4.846 1.171 16.596 1.00 98.38 168 GLY A CA 1
ATOM 1292 C C . GLY A 1 168 ? -6.220 1.734 16.976 1.00 98.38 168 GLY A C 1
ATOM 1293 O O . GLY A 1 168 ? -7.198 0.995 17.067 1.00 98.38 168 GLY A O 1
ATOM 1294 N N . PHE A 1 169 ? -6.328 3.058 17.117 1.00 98.25 169 PHE A N 1
ATOM 1295 C CA . PHE A 1 169 ? -7.592 3.752 17.381 1.00 98.25 169 PHE A CA 1
ATOM 1296 C C . PHE A 1 169 ? -8.651 3.514 16.291 1.00 98.25 169 PHE A C 1
ATOM 1298 O O . PHE A 1 169 ? -9.831 3.349 16.618 1.00 98.25 169 PHE A O 1
ATOM 1305 N N . MET A 1 170 ? -8.238 3.484 15.020 1.00 97.81 170 MET A N 1
ATOM 1306 C CA . MET A 1 170 ? -9.113 3.193 13.879 1.00 97.81 170 MET A CA 1
ATOM 1307 C C . MET A 1 170 ? -9.460 1.703 13.750 1.00 97.81 170 MET A C 1
ATOM 1309 O O . MET A 1 170 ? -10.335 1.362 12.962 1.00 97.81 170 MET A O 1
ATOM 1313 N N . GLY A 1 171 ? -8.816 0.813 14.513 1.00 98.00 171 GLY A N 1
ATOM 1314 C CA . GLY A 1 171 ? -9.031 -0.632 14.410 1.00 98.00 171 GLY A CA 1
ATOM 1315 C C . GLY A 1 171 ? -8.415 -1.243 13.151 1.00 98.00 171 GLY A C 1
ATOM 1316 O O . GLY A 1 171 ? -8.961 -2.208 12.609 1.00 98.00 171 GLY A O 1
ATOM 1317 N N . ALA A 1 172 ? -7.302 -0.675 12.677 1.00 98.12 172 ALA A N 1
ATOM 1318 C CA . ALA A 1 172 ? -6.601 -1.157 11.495 1.00 98.12 172 ALA A CA 1
ATOM 1319 C C . ALA A 1 172 ? -6.190 -2.636 11.626 1.00 98.12 172 ALA A C 1
ATOM 1321 O O . ALA A 1 172 ? -6.024 -3.160 12.725 1.00 98.12 172 ALA A O 1
ATOM 1322 N N . LYS A 1 173 ? -6.016 -3.325 10.496 1.00 98.00 173 LYS A N 1
ATOM 1323 C CA . LYS A 1 173 ? -5.454 -4.687 10.430 1.00 98.00 173 LYS A CA 1
ATOM 1324 C C . LYS A 1 173 ? -4.004 -4.694 9.982 1.00 98.00 173 LYS A C 1
ATOM 1326 O O . LYS A 1 173 ? -3.214 -5.485 10.493 1.00 98.00 173 LYS A O 1
ATOM 1331 N N . VAL A 1 174 ? -3.661 -3.780 9.083 1.00 98.50 174 VAL A N 1
ATOM 1332 C CA . VAL A 1 174 ? -2.303 -3.555 8.597 1.00 98.50 174 VAL A CA 1
ATOM 1333 C C . VAL A 1 174 ? -2.052 -2.054 8.546 1.00 98.50 174 VAL A C 1
ATOM 1335 O O . VAL A 1 174 ? -2.941 -1.304 8.138 1.00 98.50 174 VAL A O 1
ATOM 1338 N N . ALA A 1 175 ? -0.855 -1.624 8.938 1.00 98.38 175 ALA A N 1
ATOM 1339 C CA . ALA A 1 175 ? -0.349 -0.300 8.615 1.00 98.38 175 ALA A CA 1
ATOM 1340 C C . ALA A 1 175 ? 0.889 -0.407 7.714 1.00 98.38 175 ALA A C 1
ATOM 1342 O O . ALA A 1 175 ? 1.835 -1.141 8.018 1.00 98.38 175 ALA A O 1
ATOM 1343 N N . VAL A 1 176 ? 0.858 0.312 6.598 1.00 98.06 176 VAL A N 1
ATOM 1344 C CA . VAL A 1 176 ? 1.887 0.317 5.563 1.00 98.06 176 VAL A CA 1
ATOM 1345 C C . VAL A 1 176 ? 2.942 1.360 5.898 1.00 98.06 176 VAL A C 1
ATOM 1347 O O . VAL A 1 176 ? 2.622 2.512 6.187 1.00 98.06 176 VAL A O 1
ATOM 1350 N N . LEU A 1 177 ? 4.204 0.942 5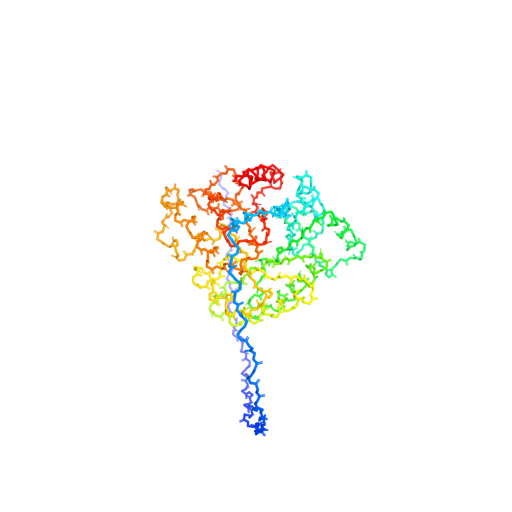.890 1.00 95.75 177 LEU A N 1
ATOM 1351 C CA . LEU A 1 177 ? 5.365 1.740 6.265 1.00 95.75 177 LEU A CA 1
ATOM 1352 C C . LEU A 1 177 ? 6.318 1.862 5.077 1.00 95.75 177 LEU A C 1
ATOM 1354 O O . LEU A 1 177 ? 6.775 0.851 4.544 1.00 95.75 177 LEU A O 1
ATOM 1358 N N . HIS A 1 178 ? 6.714 3.086 4.737 1.00 92.50 178 HIS A N 1
ATOM 1359 C CA . HIS A 1 178 ? 7.798 3.331 3.787 1.00 92.50 178 HIS A CA 1
ATOM 1360 C C . HIS A 1 178 ? 9.138 3.329 4.531 1.00 92.50 178 HIS A C 1
ATOM 1362 O O . HIS A 1 178 ? 9.351 4.195 5.376 1.00 92.50 178 HIS A O 1
ATOM 1368 N N . PRO A 1 179 ? 10.090 2.427 4.239 1.00 82.44 179 PRO A N 1
ATOM 1369 C CA . PRO A 1 179 ? 11.401 2.422 4.896 1.00 82.44 179 PRO A CA 1
ATOM 1370 C C . PRO A 1 179 ? 12.332 3.551 4.392 1.00 82.44 179 PRO A C 1
ATOM 1372 O O . PRO A 1 179 ? 13.471 3.315 3.995 1.00 82.44 179 PRO A O 1
ATOM 1375 N N . GLN A 1 180 ? 11.855 4.801 4.389 1.00 73.69 180 GLN A N 1
ATOM 1376 C CA . GLN A 1 180 ? 12.569 5.969 3.873 1.00 73.69 180 GLN A CA 1
ATOM 1377 C C . GLN A 1 180 ? 13.354 6.717 4.963 1.00 73.69 180 GLN A C 1
ATOM 1379 O O . GLN A 1 180 ? 12.837 7.118 6.002 1.00 73.69 180 GLN A O 1
ATOM 1384 N N . SER A 1 181 ? 14.626 6.974 4.672 1.00 69.44 181 SER A N 1
ATOM 1385 C CA . SER A 1 181 ? 15.647 7.601 5.531 1.00 69.44 181 SER A CA 1
ATOM 1386 C C . SER A 1 181 ? 15.896 9.082 5.254 1.00 69.44 181 SER A C 1
ATOM 1388 O O . SER A 1 181 ? 16.872 9.640 5.750 1.00 69.44 181 SER A O 1
ATOM 1390 N N . GLY A 1 182 ? 15.048 9.739 4.456 1.00 68.94 182 GLY A N 1
ATOM 1391 C CA . GLY A 1 182 ? 15.195 11.173 4.178 1.00 68.94 182 GLY A CA 1
ATOM 1392 C C . GLY A 1 182 ? 16.422 11.537 3.337 1.00 68.94 182 GLY A C 1
ATOM 1393 O O . GLY A 1 182 ? 16.922 12.652 3.438 1.00 68.94 182 GLY A O 1
ATOM 1394 N N . GLY A 1 183 ? 16.917 10.606 2.516 1.00 69.62 183 GLY A N 1
ATOM 1395 C CA . GLY A 1 183 ? 18.059 10.820 1.617 1.00 69.62 183 GLY A CA 1
ATOM 1396 C C . GLY A 1 183 ? 19.361 10.149 2.060 1.00 69.62 183 GLY A C 1
ATOM 1397 O O . GLY A 1 183 ? 20.272 10.027 1.242 1.00 69.62 183 GLY A O 1
ATOM 1398 N N . THR A 1 184 ? 19.443 9.657 3.297 1.00 73.00 184 THR A N 1
ATOM 1399 C CA . THR A 1 184 ? 20.557 8.809 3.752 1.00 73.00 184 THR A CA 1
ATOM 1400 C C . THR A 1 184 ? 20.474 7.435 3.088 1.00 73.00 184 THR A C 1
ATOM 1402 O O . THR A 1 184 ? 19.378 6.943 2.827 1.00 73.00 184 THR A O 1
ATOM 1405 N N . GLN A 1 185 ? 21.591 6.776 2.783 1.00 79.44 185 GLN A N 1
ATOM 1406 C CA . GLN A 1 185 ? 21.504 5.447 2.169 1.00 79.44 185 GLN A CA 1
ATOM 1407 C C . GLN A 1 185 ? 20.943 4.425 3.167 1.00 79.44 185 GLN A C 1
ATOM 1409 O O . GLN A 1 185 ? 21.254 4.478 4.360 1.00 79.44 185 GLN A O 1
ATOM 1414 N N . LEU A 1 186 ? 20.123 3.483 2.681 1.00 80.94 186 LEU A N 1
ATOM 1415 C CA . LEU A 1 186 ? 19.547 2.441 3.535 1.00 80.94 186 LEU A CA 1
ATOM 1416 C C . LEU A 1 186 ? 20.652 1.684 4.275 1.00 80.94 186 LEU A C 1
ATOM 1418 O O . LEU A 1 186 ? 20.537 1.502 5.473 1.00 80.94 186 LEU A O 1
ATOM 1422 N N . GLU A 1 187 ? 21.762 1.344 3.617 1.00 83.19 187 GLU A N 1
ATOM 1423 C CA . GLU A 1 187 ? 22.849 0.592 4.262 1.00 83.19 187 GLU A CA 1
ATOM 1424 C C . GLU A 1 187 ? 23.518 1.335 5.426 1.00 83.19 187 GLU A C 1
ATOM 1426 O O . GLU A 1 187 ? 23.955 0.709 6.388 1.00 83.19 187 GLU A O 1
ATOM 1431 N N . GLU A 1 188 ? 23.556 2.668 5.387 1.00 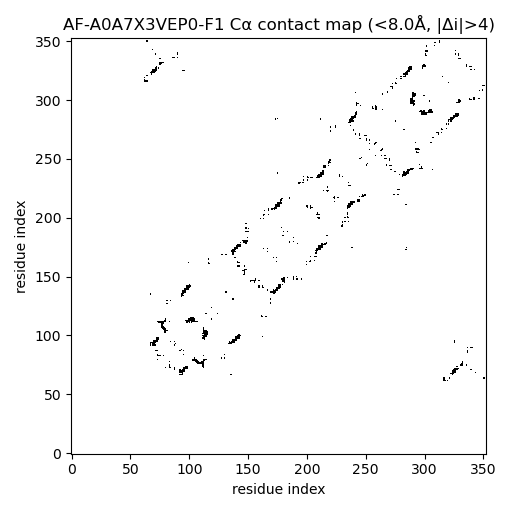85.69 188 GLU A N 1
ATOM 1432 C CA . GLU A 1 188 ? 24.094 3.481 6.486 1.00 85.69 188 GLU A CA 1
ATOM 1433 C C . GLU A 1 188 ? 23.134 3.529 7.682 1.00 85.69 188 GLU A C 1
ATOM 1435 O O . GLU A 1 188 ? 23.563 3.646 8.828 1.00 85.69 188 GLU A O 1
ATOM 1440 N N . THR A 1 189 ? 21.830 3.423 7.416 1.00 89.00 189 THR A N 1
ATOM 1441 C CA . THR A 1 189 ? 20.759 3.529 8.420 1.00 89.00 189 THR A CA 1
ATOM 1442 C C . THR A 1 189 ? 20.136 2.185 8.779 1.00 89.00 189 THR A C 1
ATOM 1444 O O . THR A 1 189 ? 19.284 2.124 9.663 1.00 89.00 189 THR A O 1
ATOM 1447 N N . ARG A 1 190 ? 20.584 1.092 8.154 1.00 90.88 190 ARG A N 1
ATOM 1448 C CA . ARG A 1 190 ? 19.962 -0.231 8.234 1.00 90.88 190 ARG A CA 1
ATOM 1449 C C . ARG A 1 190 ? 19.801 -0.725 9.670 1.00 90.88 190 ARG A C 1
ATOM 1451 O O . ARG A 1 190 ? 18.673 -1.064 10.012 1.00 90.88 190 ARG A O 1
ATOM 1458 N N . PRO A 1 191 ? 20.817 -0.683 10.559 1.00 91.69 191 PRO A N 1
ATOM 1459 C CA . PRO A 1 191 ? 20.626 -1.108 11.948 1.00 91.69 191 PRO A CA 1
ATOM 1460 C C . PRO A 1 191 ? 19.509 -0.332 12.661 1.00 91.69 191 PRO A C 1
ATOM 1462 O O . PRO A 1 191 ? 18.680 -0.937 13.338 1.00 91.69 191 PRO A O 1
ATOM 1465 N N . THR A 1 192 ? 19.445 0.986 12.449 1.00 91.50 192 THR A N 1
ATOM 1466 C CA . THR A 1 192 ? 18.407 1.861 13.011 1.00 91.50 192 THR A CA 1
ATOM 1467 C C . THR A 1 192 ? 17.032 1.538 12.435 1.00 91.50 192 THR A C 1
ATOM 1469 O O . THR A 1 192 ? 16.067 1.438 13.187 1.00 91.50 192 THR A O 1
ATOM 1472 N N . VAL A 1 193 ? 16.932 1.335 11.118 1.00 92.12 193 VAL A N 1
ATOM 1473 C CA . VAL A 1 193 ? 15.685 0.943 10.442 1.00 92.12 193 VAL A CA 1
ATOM 1474 C C . VAL A 1 193 ? 15.163 -0.375 11.007 1.00 92.12 193 VAL A C 1
ATOM 1476 O O . VAL A 1 193 ? 13.986 -0.471 11.351 1.00 92.12 193 VAL A O 1
ATOM 1479 N N . ILE A 1 194 ? 16.033 -1.378 11.147 1.00 94.56 194 ILE A N 1
ATOM 1480 C CA . ILE A 1 194 ? 15.684 -2.691 11.698 1.00 94.56 194 ILE A CA 1
ATOM 1481 C C . ILE A 1 194 ? 15.207 -2.557 13.152 1.00 94.56 194 ILE A C 1
ATOM 1483 O O . ILE A 1 194 ? 14.158 -3.093 13.510 1.00 94.56 194 ILE A O 1
ATOM 1487 N N . GLU A 1 195 ? 15.944 -1.827 13.995 1.00 95.31 195 GLU A N 1
ATOM 1488 C CA . GLU A 1 195 ? 15.587 -1.614 15.402 1.00 95.31 195 GLU A CA 1
ATOM 1489 C C . GLU A 1 195 ? 14.249 -0.876 15.555 1.00 95.31 195 GLU A C 1
ATOM 1491 O O . GLU A 1 195 ? 13.362 -1.349 16.272 1.00 95.31 195 GLU A O 1
ATOM 1496 N N . ARG A 1 196 ? 14.069 0.244 14.844 1.00 95.31 196 ARG A N 1
ATOM 1497 C CA . ARG A 1 196 ? 12.834 1.039 14.887 1.00 95.31 196 ARG A CA 1
ATOM 1498 C C . ARG A 1 196 ? 11.642 0.250 14.354 1.00 95.31 196 ARG A C 1
ATOM 1500 O O . ARG A 1 196 ? 10.602 0.217 15.005 1.00 95.31 196 ARG A O 1
ATOM 1507 N N . THR A 1 197 ? 11.808 -0.480 13.251 1.00 96.50 197 THR A N 1
ATOM 1508 C CA . THR A 1 197 ? 10.728 -1.311 12.700 1.00 96.50 197 THR A CA 1
ATOM 1509 C C . THR A 1 197 ? 10.302 -2.402 13.684 1.00 96.50 197 THR A C 1
ATOM 1511 O O . THR A 1 197 ? 9.108 -2.605 13.876 1.00 96.50 197 THR A O 1
ATOM 1514 N N . ARG A 1 198 ? 11.238 -3.053 14.393 1.00 98.00 198 ARG A N 1
ATOM 1515 C CA . ARG A 1 198 ? 10.904 -4.020 15.461 1.00 98.00 198 ARG A CA 1
ATOM 1516 C C . ARG A 1 198 ? 10.160 -3.375 16.630 1.00 98.00 198 ARG A C 1
ATOM 1518 O O . ARG A 1 198 ? 9.198 -3.962 17.130 1.00 98.00 198 ARG A O 1
ATOM 1525 N N . LYS A 1 199 ? 10.580 -2.176 17.056 1.00 97.94 199 LYS A N 1
ATOM 1526 C CA . LYS A 1 199 ? 9.894 -1.403 18.105 1.00 97.94 199 LYS A CA 1
ATOM 1527 C C . LYS A 1 199 ? 8.447 -1.124 17.694 1.00 97.94 199 LYS A C 1
ATOM 1529 O O . LYS A 1 199 ? 7.520 -1.469 18.423 1.00 97.94 199 LYS A O 1
ATOM 1534 N N . TRP A 1 200 ? 8.249 -0.558 16.509 1.00 98.12 200 TRP A N 1
ATOM 1535 C CA . TRP A 1 200 ? 6.928 -0.213 15.987 1.00 98.12 200 TRP A CA 1
ATOM 1536 C C . TRP A 1 200 ? 6.056 -1.438 15.722 1.00 98.12 200 TRP A C 1
ATOM 1538 O O . TRP A 1 200 ? 4.858 -1.401 15.977 1.00 98.12 200 TRP A O 1
ATOM 1548 N N . ALA A 1 201 ? 6.647 -2.552 15.296 1.00 98.38 201 ALA A N 1
ATOM 1549 C CA . ALA A 1 201 ? 5.929 -3.806 15.138 1.00 98.38 201 ALA A CA 1
ATOM 1550 C C . ALA A 1 201 ? 5.436 -4.383 16.469 1.00 98.38 201 ALA A C 1
ATOM 1552 O O . ALA A 1 201 ? 4.334 -4.929 16.507 1.00 98.38 201 ALA A O 1
ATOM 1553 N N . SER A 1 202 ? 6.217 -4.245 17.547 1.00 98.69 202 SER A N 1
ATOM 1554 C CA . SER A 1 202 ? 5.772 -4.588 18.906 1.00 98.69 202 SER A CA 1
ATOM 1555 C C . SER A 1 202 ? 4.602 -3.702 19.340 1.00 98.69 202 SER A C 1
ATOM 1557 O O . SER A 1 202 ? 3.583 -4.212 19.789 1.00 98.69 202 SER A O 1
ATOM 1559 N N . MET A 1 203 ? 4.704 -2.385 19.121 1.00 98.56 203 MET A N 1
ATOM 1560 C CA . MET A 1 203 ? 3.619 -1.442 19.428 1.00 98.56 203 M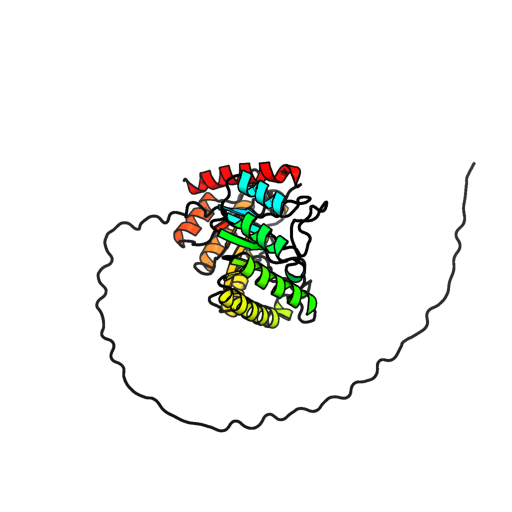ET A CA 1
ATOM 1561 C C . MET A 1 203 ? 2.337 -1.768 18.651 1.00 98.56 203 MET A C 1
ATOM 1563 O O . MET A 1 203 ? 1.251 -1.797 19.222 1.00 98.56 203 MET A O 1
ATOM 1567 N N . ALA A 1 204 ? 2.457 -2.050 17.352 1.00 98.62 204 ALA A N 1
ATOM 1568 C CA . ALA A 1 204 ? 1.334 -2.450 16.513 1.00 98.62 204 ALA A CA 1
ATOM 1569 C C . ALA A 1 204 ? 0.695 -3.761 17.000 1.00 98.62 204 ALA A C 1
ATOM 1571 O O . ALA A 1 204 ? -0.531 -3.869 17.032 1.00 98.62 204 ALA A O 1
ATOM 1572 N N . ALA A 1 205 ? 1.506 -4.728 17.446 1.00 98.56 205 ALA A N 1
ATOM 1573 C CA . ALA A 1 205 ? 1.015 -5.991 17.994 1.00 98.56 205 ALA A CA 1
ATOM 1574 C C . ALA A 1 205 ? 0.194 -5.771 19.275 1.00 98.56 205 ALA A C 1
ATOM 1576 O O . ALA A 1 205 ? -0.898 -6.327 19.394 1.00 98.56 205 ALA A O 1
ATOM 1577 N N . ASP A 1 206 ? 0.665 -4.911 20.186 1.00 98.62 206 ASP A N 1
ATOM 1578 C CA . ASP A 1 206 ? -0.068 -4.529 21.403 1.00 98.62 206 ASP A CA 1
ATOM 1579 C C . ASP A 1 206 ? -1.403 -3.829 21.083 1.00 98.62 206 ASP A C 1
ATOM 1581 O O . ASP A 1 206 ? -2.380 -3.960 21.823 1.00 98.62 206 ASP A O 1
ATOM 1585 N N . LEU A 1 207 ? -1.462 -3.122 19.952 1.00 98.44 207 LEU A N 1
ATOM 1586 C CA . LEU A 1 207 ? -2.659 -2.463 19.426 1.00 98.44 207 LEU A CA 1
ATOM 1587 C C . LEU A 1 207 ? -3.520 -3.371 18.524 1.00 98.44 207 LEU A C 1
ATOM 1589 O O . LEU A 1 207 ? -4.589 -2.952 18.081 1.00 98.44 207 LEU A O 1
ATOM 1593 N N . GLY A 1 208 ? -3.095 -4.613 18.272 1.00 98.12 208 GLY A N 1
ATOM 1594 C CA . GLY A 1 208 ? -3.869 -5.627 17.554 1.00 98.12 208 GLY A CA 1
ATOM 1595 C C . GLY A 1 208 ? -3.809 -5.568 16.022 1.00 98.12 208 GLY A C 1
ATOM 1596 O O . GLY A 1 208 ? -4.747 -6.044 15.376 1.00 98.12 208 GLY A O 1
ATOM 1597 N N . PHE A 1 209 ? -2.743 -5.014 15.435 1.00 98.50 209 PHE A N 1
ATOM 1598 C CA . PHE A 1 209 ? -2.554 -4.925 13.979 1.00 98.50 209 PHE A CA 1
ATOM 1599 C C . PHE A 1 209 ? -1.106 -5.191 13.546 1.00 98.50 209 PHE A C 1
ATOM 1601 O O . PHE A 1 209 ? -0.210 -5.218 14.383 1.00 98.50 209 PHE A O 1
ATOM 1608 N N . GLN A 1 210 ? -0.869 -5.397 12.246 1.00 98.62 210 GLN A N 1
ATOM 1609 C CA . GLN A 1 210 ? 0.445 -5.736 11.675 1.00 98.62 210 GLN A CA 1
ATOM 1610 C C . GLN A 1 210 ? 1.112 -4.543 10.976 1.00 98.62 210 GLN A C 1
ATOM 1612 O O . GLN A 1 210 ? 0.429 -3.663 10.456 1.00 98.62 210 GLN A O 1
ATOM 1617 N N . ILE A 1 211 ? 2.444 -4.539 10.896 1.00 98.50 211 ILE A N 1
ATOM 1618 C CA . ILE A 1 211 ? 3.197 -3.599 10.051 1.00 98.50 211 ILE A CA 1
ATOM 1619 C C . ILE A 1 211 ? 3.586 -4.288 8.744 1.00 98.50 211 ILE A C 1
ATOM 1621 O O . ILE A 1 211 ? 4.071 -5.422 8.746 1.00 98.50 211 ILE A O 1
ATOM 1625 N N . ALA A 1 212 ? 3.410 -3.591 7.626 1.00 98.19 212 ALA A N 1
ATOM 1626 C CA . ALA A 1 212 ? 3.861 -4.041 6.319 1.00 98.19 212 ALA A CA 1
ATOM 1627 C C . ALA A 1 212 ? 4.818 -3.006 5.716 1.00 98.19 212 ALA A C 1
ATOM 1629 O O . ALA A 1 212 ? 4.441 -1.860 5.486 1.00 98.19 212 ALA A O 1
ATOM 1630 N N . CYS A 1 213 ? 6.073 -3.391 5.490 1.00 97.06 213 CYS A N 1
ATOM 1631 C CA . CYS A 1 213 ? 7.044 -2.528 4.824 1.00 97.06 213 CYS A CA 1
ATOM 1632 C C . CYS A 1 213 ? 6.767 -2.522 3.323 1.00 97.06 213 CYS A C 1
ATOM 1634 O O . CYS A 1 213 ? 6.739 -3.579 2.697 1.00 97.06 213 CYS A O 1
ATOM 1636 N N . GLU A 1 214 ? 6.568 -1.353 2.737 1.00 96.56 214 GLU A N 1
ATOM 1637 C CA . GLU A 1 214 ? 6.247 -1.258 1.322 1.00 96.56 214 GLU A CA 1
ATOM 1638 C C . GLU A 1 214 ? 7.475 -1.410 0.430 1.00 96.56 214 GLU A C 1
ATOM 1640 O O . GLU A 1 214 ? 8.546 -0.856 0.705 1.00 96.56 214 GLU A O 1
ATOM 1645 N N . THR A 1 215 ? 7.309 -2.148 -0.669 1.00 93.12 215 THR A N 1
ATOM 1646 C CA . THR A 1 215 ? 8.327 -2.280 -1.709 1.00 93.12 215 THR A CA 1
ATOM 1647 C C . THR A 1 215 ? 8.748 -0.906 -2.210 1.00 93.12 215 THR A C 1
ATOM 1649 O O . THR A 1 215 ? 7.961 -0.203 -2.819 1.00 93.12 215 THR A O 1
ATOM 1652 N N . SER A 1 216 ? 9.996 -0.520 -1.958 1.00 85.62 216 SER A N 1
ATOM 1653 C CA . SER A 1 216 ? 10.593 0.731 -2.455 1.00 85.62 216 SER A CA 1
ATOM 1654 C C . SER A 1 216 ? 12.108 0.715 -2.236 1.00 85.62 216 SER A C 1
ATOM 1656 O O . SER A 1 216 ? 12.899 1.031 -3.134 1.00 85.62 216 SER A O 1
ATOM 1658 N N . VAL A 1 217 ? 12.511 0.291 -1.035 1.00 83.94 217 VAL A N 1
ATOM 1659 C CA . VAL A 1 217 ? 13.878 -0.038 -0.636 1.00 83.94 217 VAL A CA 1
ATOM 1660 C C . VAL A 1 217 ? 13.857 -1.244 0.324 1.00 83.94 217 VAL A C 1
ATOM 1662 O O . VAL A 1 217 ? 12.961 -1.310 1.164 1.00 83.94 217 VAL A O 1
ATOM 1665 N N . PRO A 1 218 ? 14.818 -2.186 0.245 1.00 90.62 218 PRO A N 1
ATOM 1666 C CA . PRO A 1 218 ? 15.876 -2.318 -0.766 1.00 90.62 218 PRO A CA 1
ATOM 1667 C C . PRO A 1 218 ? 15.351 -2.508 -2.198 1.00 90.62 218 PRO A C 1
ATOM 1669 O O . PRO A 1 218 ? 14.214 -2.916 -2.409 1.00 90.62 218 PRO A O 1
ATOM 1672 N N . ARG A 1 219 ? 16.187 -2.194 -3.197 1.00 92.38 219 ARG A N 1
ATOM 1673 C CA . ARG A 1 219 ? 15.825 -2.214 -4.629 1.00 92.38 219 ARG A CA 1
ATOM 1674 C C . ARG A 1 219 ? 16.248 -3.507 -5.330 1.00 92.38 219 ARG A C 1
ATOM 1676 O O . ARG A 1 219 ? 16.794 -3.475 -6.425 1.00 92.38 219 ARG A O 1
ATOM 1683 N N . SER A 1 220 ? 16.030 -4.642 -4.686 1.00 96.25 220 SER A N 1
ATOM 1684 C CA . SER A 1 220 ? 16.201 -5.958 -5.301 1.00 96.25 220 SER A CA 1
ATOM 1685 C C . SER A 1 220 ? 15.361 -6.983 -4.556 1.00 96.25 220 SER A C 1
ATOM 1687 O O . SER A 1 220 ? 15.066 -6.806 -3.371 1.00 96.25 220 SER A O 1
ATOM 1689 N N . ILE A 1 221 ? 14.979 -8.067 -5.228 1.00 97.75 221 ILE A N 1
ATOM 1690 C CA . ILE A 1 221 ? 14.196 -9.138 -4.605 1.00 97.75 221 ILE A CA 1
ATOM 1691 C C . ILE A 1 221 ? 14.988 -9.807 -3.468 1.00 97.75 221 ILE A C 1
ATOM 1693 O O . ILE A 1 221 ? 14.433 -9.923 -2.375 1.00 97.75 221 ILE A O 1
ATOM 1697 N N . PRO A 1 222 ? 16.272 -10.200 -3.640 1.00 97.94 222 PRO A N 1
ATOM 1698 C CA . PRO A 1 222 ? 17.052 -10.763 -2.539 1.00 97.94 222 PRO A CA 1
ATOM 1699 C C . PRO A 1 222 ? 17.215 -9.778 -1.382 1.00 97.94 222 PRO A C 1
ATOM 1701 O O . PRO A 1 222 ? 17.033 -10.165 -0.234 1.00 97.94 222 PRO A O 1
ATOM 1704 N N . GLY A 1 223 ? 17.482 -8.501 -1.679 1.00 95.94 223 GLY A N 1
ATOM 1705 C CA . GLY A 1 223 ? 17.623 -7.474 -0.651 1.00 95.94 223 GLY A CA 1
ATOM 1706 C C . GLY A 1 223 ? 16.340 -7.286 0.157 1.00 95.94 223 GLY A C 1
ATOM 1707 O O . GLY A 1 223 ? 16.403 -7.178 1.376 1.00 95.94 223 GLY A O 1
ATOM 1708 N N . LEU A 1 224 ? 15.176 -7.297 -0.500 1.00 95.75 224 LEU A N 1
ATOM 1709 C CA . LEU A 1 224 ? 13.875 -7.216 0.164 1.00 95.75 224 LEU A CA 1
ATOM 1710 C C . LEU A 1 224 ? 13.631 -8.405 1.106 1.00 95.75 224 LEU A C 1
ATOM 1712 O O . LEU A 1 224 ? 13.205 -8.196 2.240 1.00 95.75 224 LEU A O 1
ATOM 1716 N N . VAL A 1 225 ? 13.924 -9.632 0.661 1.00 97.56 225 VAL A N 1
ATOM 1717 C CA . VAL A 1 225 ? 13.798 -10.838 1.501 1.00 97.56 225 VAL A CA 1
ATOM 1718 C C . VAL A 1 225 ? 14.750 -10.759 2.692 1.00 97.56 225 VAL A C 1
ATOM 1720 O O . VAL A 1 225 ? 14.308 -10.877 3.830 1.00 97.56 225 VAL A O 1
ATOM 1723 N N . GLU A 1 226 ? 16.028 -10.461 2.447 1.00 97.50 226 GLU A N 1
ATOM 1724 C CA . GLU A 1 226 ? 17.034 -10.296 3.501 1.00 97.50 226 GLU A CA 1
ATOM 1725 C C . GLU A 1 226 ? 16.643 -9.213 4.509 1.00 97.50 226 GLU A C 1
ATOM 1727 O O . GLU A 1 226 ? 16.882 -9.370 5.700 1.00 97.50 226 GLU A O 1
ATOM 1732 N N . PHE A 1 227 ? 16.037 -8.115 4.055 1.00 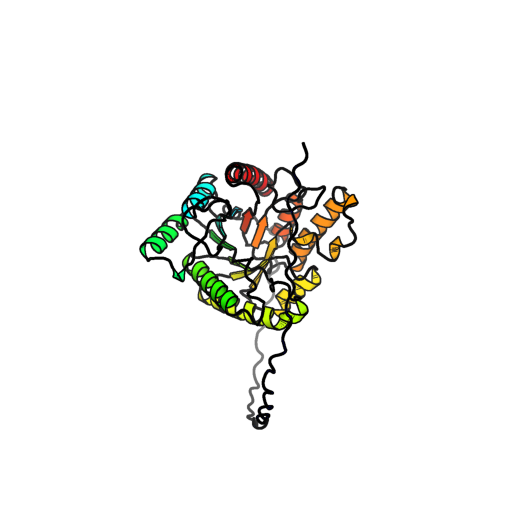95.62 227 PHE A N 1
ATOM 1733 C CA . PHE A 1 227 ? 15.593 -7.031 4.925 1.00 95.62 227 PHE A CA 1
ATOM 1734 C C . PHE A 1 227 ? 14.487 -7.482 5.886 1.00 95.62 227 PHE A C 1
ATOM 1736 O O . PHE A 1 227 ? 14.580 -7.239 7.088 1.00 95.62 227 PHE A O 1
ATOM 1743 N N . VAL A 1 228 ? 13.465 -8.182 5.389 1.00 96.81 228 VAL A N 1
ATOM 1744 C CA . VAL A 1 228 ? 12.366 -8.696 6.226 1.00 96.81 228 VAL A CA 1
ATOM 1745 C C . VAL A 1 228 ? 12.852 -9.815 7.149 1.00 96.81 228 VAL A C 1
ATOM 1747 O O . VAL A 1 228 ? 12.487 -9.841 8.329 1.00 96.81 228 VAL A O 1
ATOM 1750 N N . ASP A 1 229 ? 13.714 -10.698 6.643 1.00 97.88 229 ASP A N 1
ATOM 1751 C CA . ASP A 1 229 ? 14.360 -11.755 7.423 1.00 97.88 229 ASP A CA 1
ATOM 1752 C C . ASP A 1 229 ? 15.254 -11.176 8.519 1.00 97.88 229 ASP A C 1
ATOM 1754 O O . ASP A 1 229 ? 15.313 -11.716 9.619 1.00 97.88 229 ASP A O 1
ATOM 1758 N N . GLU A 1 230 ? 15.928 -10.057 8.261 1.00 97.62 230 GLU A N 1
ATOM 1759 C CA . GLU A 1 230 ? 16.725 -9.365 9.264 1.00 97.62 230 GLU A CA 1
ATOM 1760 C C . GLU A 1 230 ? 15.838 -8.694 10.312 1.00 97.62 230 GLU A C 1
ATOM 1762 O O . GLU A 1 230 ? 16.167 -8.762 11.494 1.00 97.62 230 GLU A O 1
ATOM 1767 N N . ILE A 1 231 ? 14.688 -8.112 9.944 1.00 97.69 231 ILE A N 1
ATOM 1768 C CA . ILE A 1 231 ? 13.711 -7.613 10.927 1.00 97.69 231 ILE A CA 1
ATOM 1769 C C . ILE A 1 231 ? 13.251 -8.755 11.838 1.00 97.69 231 ILE A C 1
ATOM 1771 O O . ILE A 1 231 ? 13.197 -8.562 13.054 1.00 97.69 231 ILE A O 1
ATOM 1775 N N . ASN A 1 232 ? 12.994 -9.939 11.276 1.00 97.81 232 ASN A N 1
ATOM 1776 C CA . ASN A 1 232 ? 12.644 -11.165 11.998 1.00 97.81 232 ASN A CA 1
ATOM 1777 C C . ASN A 1 232 ? 11.573 -10.955 13.084 1.00 97.81 232 ASN A C 1
ATOM 1779 O O . ASN A 1 232 ? 11.788 -11.249 14.263 1.00 97.81 232 ASN A O 1
ATOM 1783 N N . HIS A 1 233 ? 10.435 -10.383 12.699 1.00 98.25 233 HIS A N 1
ATOM 1784 C CA . HIS A 1 233 ? 9.326 -10.129 13.612 1.00 98.25 233 HIS A CA 1
ATOM 1785 C C . HIS A 1 233 ? 8.030 -10.697 13.025 1.00 98.25 233 HIS A C 1
ATOM 1787 O O . HIS A 1 233 ? 7.719 -10.464 11.855 1.00 98.25 233 HIS A O 1
ATOM 1793 N N . ASP A 1 234 ? 7.261 -11.441 13.822 1.00 97.56 234 ASP A N 1
ATOM 1794 C CA . ASP A 1 234 ? 6.030 -12.111 13.360 1.00 97.56 234 ASP A CA 1
ATOM 1795 C C . ASP A 1 234 ? 4.977 -11.108 12.880 1.00 97.56 234 ASP A C 1
ATOM 1797 O O . ASP A 1 234 ? 4.253 -11.348 11.918 1.00 97.56 234 ASP A O 1
ATOM 1801 N N . ASN A 1 235 ? 4.960 -9.940 13.519 1.00 98.12 235 ASN A N 1
ATOM 1802 C CA . ASN A 1 235 ? 4.062 -8.836 13.199 1.00 98.12 235 ASN A CA 1
ATOM 1803 C C . ASN A 1 235 ? 4.566 -7.921 12.062 1.00 98.12 235 ASN A C 1
ATOM 1805 O O . ASN A 1 235 ? 4.028 -6.830 11.881 1.00 98.12 235 ASN A O 1
ATOM 1809 N N . VAL A 1 236 ? 5.617 -8.334 11.339 1.00 98.44 236 VAL A N 1
ATOM 1810 C CA . VAL A 1 236 ? 6.160 -7.615 10.178 1.00 98.44 236 VAL A CA 1
ATOM 1811 C C . VAL A 1 236 ? 6.112 -8.485 8.932 1.00 98.44 236 VAL A C 1
ATOM 1813 O O . VAL A 1 236 ? 6.563 -9.639 8.935 1.00 98.44 236 VAL A O 1
ATOM 1816 N N . GLY A 1 237 ? 5.607 -7.880 7.864 1.00 98.12 237 GLY A N 1
ATOM 1817 C CA . GLY A 1 237 ? 5.631 -8.397 6.505 1.00 98.12 237 GLY A CA 1
ATOM 1818 C C . GLY A 1 237 ? 5.853 -7.268 5.506 1.00 98.12 237 GLY A C 1
ATOM 1819 O O . GLY A 1 237 ? 6.440 -6.235 5.834 1.00 98.12 237 GLY A O 1
ATOM 1820 N N . VAL A 1 238 ? 5.378 -7.470 4.284 1.00 98.19 238 VAL A N 1
ATOM 1821 C CA . VAL A 1 238 ? 5.585 -6.566 3.153 1.00 98.19 238 VAL A CA 1
ATOM 1822 C C . VAL A 1 238 ? 4.261 -6.182 2.516 1.00 98.19 238 VAL A C 1
ATOM 1824 O O . VAL A 1 238 ? 3.368 -7.022 2.357 1.00 98.19 238 VAL A O 1
ATOM 1827 N N . THR A 1 239 ? 4.176 -4.914 2.122 1.00 98.56 239 THR A N 1
ATOM 1828 C CA . THR A 1 239 ? 3.216 -4.443 1.128 1.00 98.56 239 THR A CA 1
ATOM 1829 C C . THR A 1 239 ? 3.888 -4.505 -0.232 1.00 98.56 239 THR A C 1
ATOM 1831 O O . THR A 1 239 ? 4.883 -3.814 -0.453 1.00 98.56 239 THR A O 1
ATOM 1834 N N . LEU A 1 240 ? 3.374 -5.333 -1.141 1.00 98.44 240 LEU A N 1
ATOM 1835 C CA . LEU A 1 240 ? 3.769 -5.222 -2.542 1.00 98.44 240 LEU A CA 1
ATOM 1836 C C . LEU A 1 240 ? 2.955 -4.098 -3.171 1.00 98.44 240 LEU A C 1
ATOM 1838 O O . LEU A 1 240 ? 1.765 -4.264 -3.422 1.00 98.44 240 LEU A O 1
ATOM 1842 N N . ASP A 1 241 ? 3.612 -2.984 -3.448 1.00 98.25 241 ASP A N 1
ATOM 1843 C CA . ASP A 1 241 ? 3.117 -2.017 -4.413 1.00 98.25 241 ASP A CA 1
ATOM 1844 C C . ASP A 1 241 ? 3.552 -2.460 -5.810 1.00 98.25 241 ASP A C 1
ATOM 1846 O O . ASP A 1 241 ? 4.727 -2.747 -6.037 1.00 98.25 241 ASP A O 1
ATOM 1850 N N . VAL A 1 242 ? 2.607 -2.586 -6.740 1.00 97.94 242 VAL A N 1
ATOM 1851 C CA . VAL A 1 242 ? 2.874 -3.163 -8.066 1.00 97.94 242 VAL A CA 1
ATOM 1852 C C . VAL A 1 242 ? 3.639 -2.229 -9.018 1.00 97.94 242 VAL A C 1
ATOM 1854 O O . VAL A 1 242 ? 3.935 -2.671 -10.131 1.00 97.94 242 VAL A O 1
ATOM 1857 N N . GLY A 1 243 ? 3.913 -0.976 -8.624 1.00 95.81 243 GLY A N 1
ATOM 1858 C CA . GLY A 1 243 ? 4.594 0.088 -9.377 1.00 95.81 243 GLY A CA 1
ATOM 1859 C C . GLY A 1 243 ? 6.026 0.411 -8.973 1.00 95.81 243 GLY A C 1
ATOM 1860 O O . GLY A 1 243 ? 6.819 0.886 -9.801 1.00 95.81 243 GLY A O 1
ATOM 1861 N N . HIS A 1 244 ? 6.394 0.109 -7.733 1.00 94.81 244 HIS A N 1
ATOM 1862 C CA . HIS A 1 244 ? 7.669 0.543 -7.170 1.00 94.81 244 HIS A CA 1
ATOM 1863 C C . HIS A 1 244 ? 8.912 -0.224 -7.672 1.00 94.81 244 HIS A C 1
ATOM 1865 O O . HIS A 1 244 ? 10.042 0.042 -7.243 1.00 94.81 244 HIS A O 1
ATOM 1871 N N . GLN A 1 245 ? 8.767 -1.146 -8.628 1.00 95.38 245 GLN A N 1
ATOM 1872 C CA . GLN A 1 245 ? 9.857 -2.009 -9.096 1.00 95.38 245 GLN A CA 1
ATOM 1873 C C . GLN A 1 245 ? 10.717 -1.369 -10.183 1.00 95.38 245 GLN A C 1
ATOM 1875 O O . GLN A 1 245 ? 11.797 -1.879 -10.459 1.00 95.38 245 GLN A O 1
ATOM 1880 N N . ALA A 1 246 ? 10.331 -0.232 -10.774 1.00 93.94 246 ALA A N 1
ATOM 1881 C CA . ALA A 1 246 ? 11.052 0.371 -11.907 1.00 93.94 246 ALA A CA 1
ATOM 1882 C C . ALA A 1 246 ? 12.554 0.631 -11.646 1.00 93.94 246 ALA A C 1
ATOM 1884 O O . ALA A 1 246 ? 13.335 0.771 -12.586 1.00 93.94 246 ALA A O 1
ATOM 1885 N N . ARG A 1 247 ? 12.967 0.713 -10.373 1.00 92.31 247 ARG A N 1
ATOM 1886 C CA . ARG A 1 247 ? 14.364 0.912 -9.950 1.00 92.31 247 ARG A CA 1
ATOM 1887 C C . ARG A 1 247 ? 15.021 -0.335 -9.356 1.00 92.31 247 ARG A C 1
ATOM 1889 O O . ARG A 1 247 ? 16.093 -0.199 -8.772 1.00 92.31 247 ARG A O 1
ATOM 1896 N N . PHE A 1 248 ? 14.383 -1.497 -9.450 1.00 96.00 248 PHE A N 1
ATOM 1897 C CA . PHE A 1 248 ? 14.936 -2.751 -8.958 1.00 96.00 248 PHE A CA 1
ATOM 1898 C C . PHE A 1 248 ? 16.097 -3.220 -9.838 1.00 96.00 248 PHE A C 1
ATOM 1900 O O . PHE A 1 248 ? 16.074 -3.054 -11.061 1.00 96.00 248 PHE A O 1
ATOM 1907 N N . ASP A 1 249 ? 17.091 -3.853 -9.220 1.00 97.38 249 ASP A N 1
ATOM 1908 C CA . ASP A 1 249 ? 18.262 -4.406 -9.900 1.00 97.38 249 ASP A CA 1
ATOM 1909 C C . ASP A 1 249 ? 17.860 -5.398 -11.000 1.00 97.38 249 ASP A C 1
ATOM 1911 O O . ASP A 1 249 ? 18.464 -5.418 -12.078 1.00 97.38 249 ASP A O 1
ATOM 1915 N N . GLU A 1 250 ? 16.785 -6.162 -10.786 1.00 98.12 250 GLU A N 1
ATOM 1916 C CA . GLU A 1 250 ? 16.221 -7.094 -11.761 1.00 98.12 250 GLU A CA 1
ATOM 1917 C C . GLU A 1 250 ? 15.763 -6.408 -13.053 1.00 98.12 250 GLU A C 1
ATOM 1919 O O . GLU A 1 250 ? 15.756 -7.059 -14.096 1.00 98.12 250 GLU A O 1
ATOM 1924 N N . LEU A 1 251 ? 15.426 -5.115 -13.018 1.00 97.88 251 LEU A N 1
ATOM 1925 C CA . LEU A 1 251 ? 15.001 -4.327 -14.180 1.00 97.88 251 LEU A CA 1
ATOM 1926 C C . LEU A 1 251 ? 16.083 -3.380 -14.707 1.00 97.88 251 LEU A C 1
ATOM 1928 O O . LEU A 1 251 ? 15.872 -2.744 -15.735 1.00 97.88 251 LEU A O 1
ATOM 1932 N N . SER A 1 252 ? 17.271 -3.343 -14.094 1.00 97.00 252 SER A N 1
ATOM 1933 C CA . SER A 1 252 ? 18.386 -2.467 -14.507 1.00 97.00 252 SER A CA 1
ATOM 1934 C C . SER A 1 252 ? 18.850 -2.654 -15.962 1.00 97.00 252 SER A C 1
ATOM 1936 O O . SER A 1 252 ? 19.498 -1.776 -16.533 1.00 97.00 252 SER A O 1
ATOM 1938 N N . HIS A 1 253 ? 18.526 -3.797 -16.570 1.00 96.81 253 HIS A N 1
ATOM 1939 C CA . HIS A 1 253 ? 18.844 -4.122 -17.958 1.00 96.81 253 HIS A CA 1
ATOM 1940 C C . HIS A 1 253 ? 17.811 -3.595 -18.968 1.00 96.81 253 HIS A C 1
ATOM 1942 O O . HIS A 1 253 ? 18.116 -3.550 -20.161 1.00 96.81 253 HIS A O 1
ATOM 1948 N N . VAL A 1 254 ? 16.612 -3.211 -18.519 1.00 97.88 254 VAL A N 1
ATOM 1949 C CA . VAL A 1 254 ? 15.562 -2.655 -19.377 1.00 97.88 254 VAL A CA 1
ATOM 1950 C C . VAL A 1 254 ? 15.795 -1.15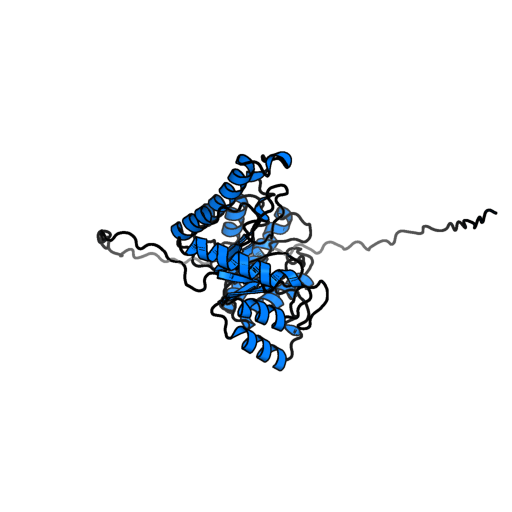7 -19.513 1.00 97.88 254 VAL A C 1
ATOM 1952 O O . VAL A 1 254 ? 15.808 -0.421 -18.529 1.00 97.88 254 VAL A O 1
ATOM 1955 N N . LYS A 1 255 ? 16.003 -0.691 -20.741 1.00 97.00 255 LYS A N 1
ATOM 1956 C CA . LYS A 1 255 ? 16.255 0.726 -21.006 1.00 97.00 255 LYS A CA 1
ATOM 1957 C C . LYS A 1 255 ? 14.945 1.485 -21.227 1.00 97.00 255 LYS A C 1
ATOM 1959 O O . LYS A 1 255 ? 13.966 0.864 -21.638 1.00 97.00 255 LYS A O 1
AT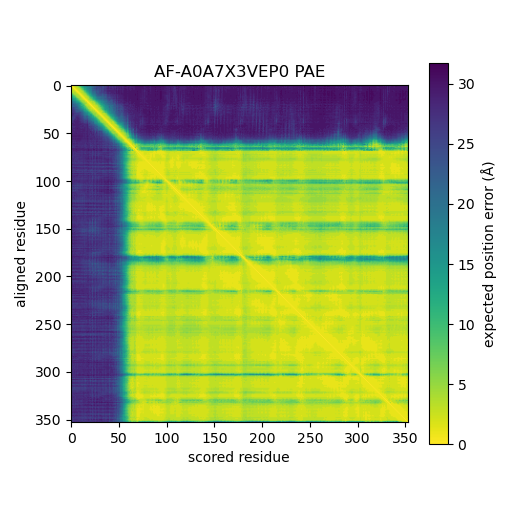OM 1964 N N . PRO A 1 256 ? 14.917 2.817 -21.032 1.00 96.94 256 PRO A N 1
ATOM 1965 C CA . PRO A 1 256 ? 13.715 3.623 -21.254 1.00 96.94 256 PRO A CA 1
ATOM 1966 C C . PRO A 1 256 ? 13.063 3.434 -22.629 1.00 96.94 256 PRO A C 1
ATOM 1968 O O . PRO A 1 256 ? 11.840 3.414 -22.729 1.00 96.94 256 PRO A O 1
ATOM 1971 N N . GLU A 1 257 ? 13.856 3.258 -23.689 1.00 97.31 257 GLU A N 1
ATOM 1972 C CA . GLU A 1 257 ? 13.355 2.976 -25.040 1.00 97.31 257 GLU A CA 1
ATOM 1973 C C . GLU A 1 257 ? 12.623 1.628 -25.167 1.00 97.31 257 GLU A C 1
ATOM 1975 O O . GLU A 1 257 ? 11.783 1.472 -26.054 1.00 97.31 257 GLU A O 1
ATOM 1980 N N . ASP A 1 258 ? 12.894 0.688 -24.258 1.00 97.88 258 ASP A N 1
ATOM 1981 C CA . ASP A 1 258 ? 12.336 -0.662 -24.258 1.00 97.88 258 ASP A CA 1
ATOM 1982 C C . ASP A 1 258 ? 11.146 -0.815 -23.292 1.00 97.88 258 ASP A C 1
ATOM 1984 O O . ASP A 1 258 ? 10.489 -1.855 -23.296 1.00 97.88 258 ASP A O 1
ATOM 1988 N N . TYR A 1 259 ? 10.819 0.203 -22.486 1.00 97.56 259 TYR A N 1
ATOM 1989 C CA . TYR A 1 259 ? 9.780 0.133 -21.442 1.00 97.56 259 TYR A CA 1
ATOM 1990 C C . TYR A 1 259 ? 8.417 -0.347 -21.953 1.00 97.56 259 TYR A C 1
ATOM 1992 O O . TYR A 1 259 ? 7.789 -1.204 -21.331 1.00 97.56 259 TYR A O 1
ATOM 2000 N N . GLY A 1 260 ? 7.980 0.177 -23.100 1.00 97.00 260 GLY A N 1
ATOM 2001 C CA . GLY A 1 260 ? 6.696 -0.168 -23.716 1.00 97.00 260 GLY A CA 1
ATOM 2002 C C . GLY A 1 260 ? 6.742 -1.383 -24.646 1.00 97.00 260 GLY A C 1
ATOM 2003 O O . GLY A 1 260 ? 5.731 -1.705 -25.270 1.00 97.00 260 GLY A O 1
ATOM 2004 N N . THR A 1 261 ? 7.900 -2.032 -24.798 1.00 98.06 261 THR A N 1
ATOM 2005 C CA . THR A 1 261 ? 8.022 -3.235 -25.634 1.00 98.06 261 THR A CA 1
ATOM 2006 C C . THR A 1 261 ? 7.405 -4.444 -24.924 1.00 98.06 261 THR A C 1
ATOM 2008 O O . THR A 1 261 ? 7.340 -4.462 -23.689 1.00 98.06 261 THR A O 1
ATOM 2011 N N . PRO A 1 262 ? 6.969 -5.485 -25.660 1.00 98.19 262 PRO A N 1
ATOM 2012 C CA . PRO A 1 262 ? 6.512 -6.734 -25.050 1.00 98.19 262 PRO A CA 1
ATOM 2013 C C . PRO A 1 262 ? 7.523 -7.321 -24.056 1.00 98.19 262 PRO A C 1
ATOM 2015 O O . PRO A 1 262 ? 7.133 -7.834 -23.010 1.00 98.19 262 PRO A O 1
ATOM 2018 N N . GLU A 1 263 ? 8.819 -7.214 -24.352 1.00 98.19 263 GLU A N 1
ATOM 2019 C CA . GLU A 1 263 ? 9.904 -7.697 -23.503 1.00 98.19 263 GLU A CA 1
ATOM 2020 C C . GLU A 1 263 ? 10.031 -6.881 -22.210 1.00 98.19 263 GLU A C 1
ATOM 2022 O O . GLU A 1 263 ? 10.126 -7.475 -21.136 1.00 98.19 263 GLU A O 1
ATOM 2027 N N . GLY A 1 264 ? 9.975 -5.546 -22.290 1.00 98.12 264 GLY A N 1
ATOM 2028 C CA . GLY A 1 264 ? 10.015 -4.661 -21.120 1.00 98.12 264 GLY A CA 1
ATOM 2029 C C . GLY A 1 264 ? 8.814 -4.864 -20.193 1.00 98.12 264 GLY A C 1
ATOM 2030 O O . GLY A 1 264 ? 8.980 -5.079 -18.992 1.00 98.12 264 GLY A O 1
ATOM 2031 N N . ILE A 1 265 ? 7.606 -4.903 -20.763 1.00 98.19 265 ILE A N 1
ATOM 2032 C CA . ILE A 1 265 ? 6.357 -5.187 -20.037 1.00 98.19 265 ILE A CA 1
ATOM 2033 C C . ILE A 1 265 ? 6.406 -6.567 -19.370 1.00 98.19 265 ILE A C 1
ATOM 2035 O O . ILE A 1 265 ? 5.998 -6.729 -18.214 1.00 98.19 265 ILE A O 1
ATOM 2039 N N . LYS A 1 266 ? 6.913 -7.580 -20.082 1.00 98.44 266 LYS A N 1
ATOM 2040 C CA . LYS A 1 266 ? 7.062 -8.930 -19.535 1.00 98.44 266 LYS A CA 1
ATOM 2041 C C . LYS A 1 266 ? 8.068 -8.955 -18.385 1.00 98.44 266 LYS A C 1
ATOM 2043 O O . LYS A 1 266 ? 7.778 -9.574 -17.364 1.00 98.44 266 LYS A O 1
ATOM 2048 N N . ALA A 1 267 ? 9.225 -8.310 -18.542 1.00 98.44 267 ALA A N 1
ATOM 2049 C CA . ALA A 1 267 ? 10.260 -8.262 -17.513 1.00 98.44 267 ALA A CA 1
ATOM 2050 C C . ALA A 1 267 ? 9.717 -7.656 -16.213 1.00 98.44 267 ALA A C 1
ATOM 2052 O O . ALA A 1 267 ? 9.924 -8.221 -15.141 1.00 98.44 267 ALA A O 1
ATOM 2053 N N . TYR A 1 268 ? 8.953 -6.569 -16.320 1.00 98.56 268 TYR A N 1
ATOM 2054 C CA . TYR A 1 268 ? 8.327 -5.917 -15.175 1.00 98.56 268 TYR A CA 1
ATOM 2055 C C . TYR A 1 268 ? 7.359 -6.857 -14.438 1.00 98.56 268 TYR A C 1
ATOM 2057 O O . TYR A 1 268 ? 7.484 -7.092 -13.236 1.00 98.56 268 TYR A O 1
ATOM 2065 N N . ASN A 1 269 ? 6.431 -7.475 -15.172 1.00 98.69 269 ASN A N 1
ATOM 2066 C CA . ASN A 1 269 ? 5.477 -8.421 -14.589 1.00 98.69 269 ASN A CA 1
ATOM 2067 C C . ASN A 1 269 ? 6.154 -9.672 -14.002 1.00 98.69 269 ASN A C 1
ATOM 2069 O O . ASN A 1 269 ? 5.690 -10.213 -12.998 1.00 98.69 269 ASN A O 1
ATOM 2073 N N . ASP A 1 270 ? 7.263 -10.132 -14.591 1.00 98.69 270 ASP A N 1
ATOM 2074 C CA . ASP A 1 270 ? 8.060 -11.226 -14.030 1.00 98.69 270 ASP A CA 1
ATOM 2075 C C . ASP A 1 270 ? 8.637 -10.864 -12.654 1.00 98.69 270 ASP A C 1
ATOM 2077 O O . ASP A 1 270 ? 8.707 -11.737 -11.791 1.00 98.69 270 ASP A O 1
ATOM 2081 N N . VAL A 1 271 ? 9.033 -9.607 -12.427 1.00 98.56 271 VAL A N 1
ATOM 2082 C CA . VAL A 1 271 ? 9.531 -9.146 -11.121 1.00 98.56 271 VAL A CA 1
ATOM 2083 C C . VAL A 1 271 ? 8.418 -9.148 -10.077 1.00 98.56 271 VAL A C 1
ATOM 2085 O O . VAL A 1 271 ? 8.617 -9.734 -9.015 1.00 98.56 271 VAL A O 1
ATOM 2088 N N . ASN A 1 272 ? 7.229 -8.622 -10.389 1.00 98.50 272 ASN A N 1
ATOM 2089 C CA . ASN A 1 272 ? 6.092 -8.652 -9.456 1.00 98.50 272 ASN A CA 1
ATOM 2090 C C . ASN A 1 272 ? 5.733 -10.081 -9.025 1.00 98.50 272 ASN A C 1
ATOM 2092 O O . ASN A 1 272 ? 5.586 -10.356 -7.836 1.00 98.50 272 ASN A O 1
ATOM 2096 N N . VAL A 1 273 ? 5.675 -11.026 -9.970 1.00 98.69 273 VAL A N 1
ATOM 2097 C CA . VAL A 1 273 ? 5.404 -12.440 -9.652 1.00 98.69 273 VAL A CA 1
ATOM 2098 C C . VAL A 1 273 ? 6.511 -13.049 -8.788 1.00 98.69 273 VAL A C 1
ATOM 2100 O O . VAL A 1 273 ? 6.208 -13.757 -7.829 1.00 98.69 273 VAL A O 1
ATOM 2103 N N . LYS A 1 274 ? 7.783 -12.758 -9.083 1.00 98.62 274 LYS A N 1
ATOM 2104 C CA . LYS A 1 274 ? 8.913 -13.257 -8.285 1.00 98.62 274 LYS A CA 1
ATOM 2105 C C . LYS A 1 274 ? 8.933 -12.686 -6.868 1.00 98.62 274 LYS A C 1
ATOM 2107 O O . LYS A 1 274 ? 9.333 -13.402 -5.958 1.00 98.62 274 LYS A O 1
ATOM 2112 N N . ILE A 1 275 ? 8.499 -11.440 -6.661 1.00 98.50 275 ILE A N 1
ATOM 2113 C CA . ILE A 1 275 ? 8.360 -10.866 -5.314 1.00 98.50 275 ILE A CA 1
ATOM 2114 C C . ILE A 1 275 ? 7.319 -11.655 -4.514 1.00 98.50 275 ILE A C 1
ATOM 2116 O O . ILE A 1 275 ? 7.601 -12.062 -3.389 1.00 98.50 275 ILE A O 1
ATOM 2120 N N . VAL A 1 276 ? 6.152 -11.944 -5.105 1.00 98.56 276 VAL A N 1
ATOM 2121 C CA . VAL A 1 276 ? 5.119 -12.769 -4.451 1.00 98.56 276 VAL A CA 1
ATOM 2122 C C . VAL A 1 276 ? 5.658 -14.160 -4.099 1.00 98.56 276 VAL A C 1
ATOM 2124 O O . VAL A 1 276 ? 5.447 -14.635 -2.986 1.00 98.56 276 VAL A O 1
ATOM 2127 N N . GLU A 1 277 ? 6.382 -14.803 -5.020 1.00 98.06 277 GLU A N 1
ATOM 2128 C CA . GLU A 1 277 ? 7.010 -16.112 -4.785 1.00 98.06 277 GLU A CA 1
ATOM 2129 C C . GLU A 1 277 ? 8.044 -16.079 -3.658 1.00 98.06 277 GLU A C 1
ATOM 2131 O O . GLU A 1 277 ? 8.082 -16.992 -2.835 1.00 98.06 277 GLU A O 1
ATOM 2136 N N . ALA A 1 278 ? 8.880 -15.043 -3.627 1.00 98.19 278 ALA A N 1
ATOM 2137 C CA . ALA A 1 278 ? 9.967 -14.922 -2.668 1.00 98.19 278 ALA A CA 1
ATOM 2138 C C . ALA A 1 278 ? 9.469 -14.611 -1.250 1.00 98.19 278 ALA A C 1
ATOM 2140 O O . ALA A 1 278 ? 10.021 -15.131 -0.284 1.00 98.19 278 ALA A O 1
ATOM 2141 N N . LEU A 1 279 ? 8.426 -13.785 -1.122 1.00 97.75 279 LEU A N 1
ATOM 2142 C CA . LEU A 1 279 ? 7.885 -13.379 0.176 1.00 97.75 279 LEU A CA 1
ATOM 2143 C C . LEU A 1 279 ? 6.927 -14.412 0.773 1.00 97.75 279 LEU A C 1
ATOM 2145 O O . LEU A 1 279 ? 6.914 -14.591 1.990 1.00 97.75 279 LEU A O 1
ATOM 2149 N N . GLY A 1 280 ? 6.111 -15.077 -0.053 1.00 96.94 280 GLY A N 1
ATOM 2150 C CA . GLY A 1 280 ? 5.129 -16.059 0.409 1.00 96.94 280 GLY A CA 1
ATOM 2151 C C . GLY A 1 280 ? 4.259 -15.520 1.551 1.00 96.94 280 GLY A C 1
ATOM 2152 O O . GLY A 1 280 ? 3.551 -14.528 1.394 1.00 96.94 280 GLY A O 1
ATOM 2153 N N . GLU A 1 281 ? 4.342 -16.153 2.722 1.00 96.50 281 GLU A N 1
ATOM 2154 C CA . GLU A 1 281 ? 3.575 -15.777 3.920 1.00 96.50 281 GLU A CA 1
ATOM 2155 C C . GLU A 1 281 ? 3.938 -14.395 4.487 1.00 96.50 281 GLU A C 1
ATOM 2157 O O . GLU A 1 281 ? 3.156 -13.828 5.246 1.00 96.50 281 GLU A O 1
ATOM 2162 N N . LYS A 1 282 ? 5.093 -13.823 4.119 1.00 97.75 282 LYS A N 1
ATOM 2163 C CA . LYS A 1 282 ? 5.485 -12.460 4.507 1.00 97.75 282 LYS A CA 1
ATOM 2164 C C . LYS A 1 282 ? 4.853 -11.372 3.641 1.00 97.75 282 LYS A C 1
ATOM 2166 O O . LYS A 1 282 ? 5.039 -10.198 3.944 1.00 97.75 282 LYS A O 1
ATOM 2171 N N . LEU A 1 283 ? 4.087 -11.717 2.606 1.00 98.25 283 LEU A N 1
ATOM 2172 C CA . LEU A 1 283 ? 3.270 -10.749 1.880 1.00 98.25 283 LEU A CA 1
ATOM 2173 C C . LEU A 1 283 ? 1.965 -10.498 2.652 1.00 98.25 283 LEU A C 1
ATOM 2175 O O . LEU A 1 283 ? 1.102 -11.371 2.717 1.00 98.25 283 LEU A O 1
ATOM 2179 N N . PHE A 1 284 ? 1.815 -9.310 3.240 1.00 98.12 284 PHE A N 1
ATOM 2180 C CA . PHE A 1 284 ? 0.667 -8.960 4.093 1.00 98.12 284 PHE A CA 1
ATOM 2181 C C . PHE A 1 284 ? -0.354 -8.080 3.379 1.00 98.12 284 PHE A C 1
ATOM 2183 O O . PHE A 1 284 ? -1.544 -8.136 3.678 1.00 98.12 284 PHE A O 1
ATOM 2190 N N . HIS A 1 285 ? 0.097 -7.276 2.421 1.00 98.56 285 HIS A N 1
ATOM 2191 C CA . HIS A 1 285 ? -0.713 -6.233 1.804 1.00 98.56 285 HIS A CA 1
ATOM 2192 C C . HIS A 1 285 ? -0.327 -6.044 0.332 1.00 98.56 285 HIS A C 1
ATOM 2194 O O . HIS A 1 285 ? 0.789 -6.398 -0.061 1.00 98.56 285 HIS A O 1
ATOM 2200 N N . LEU A 1 286 ? -1.246 -5.538 -0.488 1.00 98.44 286 LEU A N 1
ATOM 2201 C CA . LEU A 1 286 ? -0.984 -5.286 -1.898 1.00 98.44 286 LEU A CA 1
ATOM 2202 C C . LEU A 1 286 ? -1.629 -3.972 -2.330 1.00 98.44 286 LEU A C 1
ATOM 2204 O O . LEU A 1 286 ? -2.856 -3.849 -2.292 1.00 98.44 286 LEU A O 1
ATOM 2208 N N . HIS A 1 287 ? -0.815 -3.027 -2.789 1.00 98.75 287 HIS A N 1
ATOM 2209 C CA . HIS A 1 287 ? -1.321 -1.846 -3.472 1.00 98.75 287 HIS A CA 1
ATOM 2210 C C . HIS A 1 287 ? -1.510 -2.156 -4.955 1.00 98.75 287 HIS A C 1
ATOM 2212 O O . HIS A 1 287 ? -0.692 -2.798 -5.617 1.00 98.75 287 HIS A O 1
ATOM 2218 N N . VAL A 1 288 ? -2.656 -1.734 -5.465 1.00 98.19 288 VAL A N 1
ATOM 2219 C CA . VAL A 1 288 ? -3.160 -2.009 -6.797 1.00 98.19 288 VAL A CA 1
ATOM 2220 C C . VAL A 1 288 ? -3.275 -0.700 -7.542 1.00 98.19 288 VAL A C 1
ATOM 2222 O O . VAL A 1 288 ? -4.106 0.153 -7.245 1.00 98.19 288 VAL A O 1
ATOM 2225 N N . HIS A 1 289 ? -2.498 -0.589 -8.598 1.00 98.00 289 HIS A N 1
ATOM 2226 C CA . HIS A 1 289 ? -2.658 0.433 -9.609 1.00 98.00 289 HIS A CA 1
ATOM 2227 C C . HIS A 1 289 ? -1.971 -0.063 -10.881 1.00 98.00 289 HIS A C 1
ATOM 2229 O O . HIS A 1 289 ? -1.275 -1.075 -10.889 1.00 98.00 289 HIS A O 1
ATOM 2235 N N . ASP A 1 290 ? -2.115 0.679 -11.963 1.00 97.25 290 ASP A N 1
ATOM 2236 C CA . ASP A 1 290 ? -1.467 0.369 -13.223 1.00 97.25 290 ASP A CA 1
ATOM 2237 C C . ASP A 1 290 ? -0.247 1.250 -13.478 1.00 97.25 290 ASP A C 1
ATOM 2239 O O . ASP A 1 290 ? 0.031 2.211 -12.749 1.00 97.25 290 ASP A O 1
ATOM 2243 N N . ILE A 1 291 ? 0.473 0.919 -14.542 1.00 97.44 291 ILE A N 1
ATOM 2244 C CA . ILE A 1 291 ? 1.695 1.605 -14.944 1.00 97.44 291 ILE A CA 1
ATOM 2245 C C . ILE A 1 291 ? 1.593 2.037 -16.405 1.00 97.44 291 ILE A C 1
ATOM 2247 O O . ILE A 1 291 ? 1.296 1.239 -17.287 1.00 97.44 291 ILE A O 1
ATOM 2251 N N . GLU A 1 292 ? 1.907 3.300 -16.683 1.00 96.44 292 GLU A N 1
ATOM 2252 C CA . GLU A 1 292 ? 1.974 3.827 -18.048 1.00 96.44 292 GLU A CA 1
ATOM 2253 C C . GLU A 1 292 ? 3.085 3.125 -18.870 1.00 96.44 292 GLU A C 1
ATOM 2255 O O . GLU A 1 292 ? 4.265 3.310 -18.548 1.00 96.44 292 GLU A O 1
ATOM 2260 N N . PRO A 1 293 ? 2.779 2.398 -19.967 1.00 94.81 293 PRO A N 1
ATOM 2261 C CA . PRO A 1 293 ? 3.753 1.554 -20.671 1.00 94.81 293 PRO A CA 1
ATOM 2262 C C . PRO A 1 293 ? 4.995 2.293 -21.169 1.00 94.81 293 PRO A C 1
ATOM 2264 O O . PRO A 1 293 ? 6.112 1.814 -21.015 1.00 94.81 293 PRO A O 1
ATOM 2267 N N . GLY A 1 294 ? 4.818 3.485 -21.746 1.00 93.75 294 GLY A N 1
ATOM 2268 C CA . GLY A 1 294 ? 5.922 4.217 -22.374 1.00 93.75 294 GLY A CA 1
ATOM 2269 C C . GLY A 1 294 ? 6.846 4.949 -21.401 1.00 93.75 294 GLY A C 1
ATOM 2270 O O . GLY A 1 294 ? 7.891 5.442 -21.812 1.00 93.75 294 GLY A O 1
ATOM 2271 N N . THR A 1 295 ? 6.459 5.079 -20.132 1.00 95.00 295 THR A N 1
ATOM 2272 C CA . THR A 1 295 ? 7.221 5.874 -19.147 1.00 95.00 295 THR A CA 1
ATOM 2273 C C . THR A 1 295 ? 7.482 5.141 -17.844 1.00 95.00 295 THR A C 1
ATOM 2275 O O . THR A 1 295 ? 8.232 5.646 -17.013 1.00 95.00 295 THR A O 1
ATOM 2278 N N . TRP A 1 296 ? 6.838 3.990 -17.654 1.00 96.12 296 TRP A N 1
ATOM 2279 C CA . TRP A 1 296 ? 6.742 3.288 -16.381 1.00 96.12 296 TRP A CA 1
ATOM 2280 C C . TRP A 1 296 ? 6.279 4.170 -15.216 1.00 96.12 296 TRP A C 1
ATOM 2282 O O . TRP A 1 296 ? 6.612 3.933 -14.061 1.00 96.12 296 TRP A O 1
ATOM 2292 N N . ARG A 1 297 ? 5.498 5.214 -15.512 1.00 95.50 297 ARG A N 1
ATOM 2293 C CA . ARG A 1 297 ? 4.904 6.055 -14.478 1.00 95.50 297 ARG A CA 1
ATOM 2294 C C . ARG A 1 297 ? 3.757 5.297 -13.820 1.00 95.50 297 ARG A C 1
ATOM 2296 O O . ARG A 1 297 ? 2.751 5.017 -14.472 1.00 95.50 297 ARG A O 1
ATOM 2303 N N . GLU A 1 298 ? 3.943 5.023 -12.544 1.00 95.88 298 GLU A N 1
ATOM 2304 C CA . GLU A 1 298 ? 3.063 4.283 -11.644 1.00 95.88 298 GLU A CA 1
ATOM 2305 C C . GLU A 1 298 ? 1.810 5.070 -11.200 1.00 95.88 298 GLU A C 1
ATOM 2307 O O . GLU A 1 298 ? 1.544 6.186 -11.677 1.00 95.88 298 GLU A O 1
ATOM 2312 N N . HIS A 1 299 ? 1.022 4.444 -10.319 1.00 96.44 299 HIS A N 1
ATOM 2313 C CA . HIS A 1 299 ? -0.207 4.954 -9.703 1.00 96.44 299 HIS A CA 1
ATOM 2314 C C . HIS A 1 299 ? -1.274 5.357 -10.732 1.00 96.44 299 HIS A C 1
ATOM 2316 O O . HIS A 1 299 ? -1.983 6.353 -10.571 1.00 96.44 299 HIS A O 1
ATOM 2322 N N . LYS A 1 300 ? -1.382 4.620 -11.845 1.00 96.69 300 LYS A N 1
ATOM 2323 C CA . LYS A 1 300 ? -2.429 4.839 -12.855 1.00 96.69 300 LYS A CA 1
ATOM 2324 C C . LYS A 1 300 ? -3.690 4.048 -12.538 1.00 96.69 300 LYS A C 1
ATOM 2326 O O . LYS A 1 300 ? -3.606 2.980 -11.945 1.00 96.69 300 LYS A O 1
ATOM 2331 N N . PRO A 1 301 ? -4.874 4.526 -12.949 1.00 95.94 301 PRO A N 1
ATOM 2332 C CA . PRO A 1 301 ? -6.054 3.677 -12.924 1.00 95.94 301 PRO A CA 1
ATOM 2333 C C . PRO A 1 301 ? -5.841 2.457 -13.824 1.00 95.94 301 PRO A C 1
ATOM 2335 O O . PRO A 1 301 ? -5.124 2.539 -14.826 1.00 95.94 301 PRO A O 1
ATOM 2338 N N . LEU A 1 302 ? -6.540 1.358 -13.528 1.00 95.25 302 LEU A N 1
ATOM 2339 C CA . LEU A 1 302 ? -6.425 0.069 -14.234 1.00 95.25 302 LEU A CA 1
ATOM 2340 C C . LEU A 1 302 ? -6.892 0.117 -15.693 1.00 95.25 302 LEU A C 1
ATOM 2342 O O . LEU A 1 302 ? -7.042 -0.909 -16.341 1.00 95.25 302 LEU A O 1
ATOM 2346 N N . VAL A 1 303 ? -7.146 1.290 -16.254 1.00 84.25 303 VAL A N 1
ATOM 2347 C CA . VAL A 1 303 ? -7.638 1.468 -17.619 1.00 84.25 303 VAL A CA 1
ATOM 2348 C C . VAL A 1 303 ? -6.490 1.487 -18.638 1.00 84.25 303 VAL A C 1
ATOM 2350 O O . VAL A 1 303 ? -6.707 1.109 -19.789 1.00 84.25 303 VAL A O 1
ATOM 2353 N N . HIS A 1 304 ? -5.279 1.894 -18.242 1.00 78.38 304 HIS A N 1
ATOM 2354 C CA . HIS A 1 304 ? -4.267 2.382 -19.192 1.00 78.38 304 HIS A CA 1
ATOM 2355 C C . HIS A 1 304 ? -2.932 1.639 -19.222 1.00 78.38 304 HIS A C 1
ATOM 2357 O O . HIS A 1 304 ? -2.139 1.907 -20.124 1.00 78.38 304 HIS A O 1
ATOM 2363 N N . GLY A 1 305 ? -2.651 0.756 -18.270 1.00 93.69 305 GLY A N 1
ATOM 2364 C CA . GLY A 1 305 ? -1.326 0.167 -18.158 1.00 93.69 305 GLY A CA 1
ATOM 2365 C C . GLY A 1 305 ? -1.244 -1.298 -18.559 1.00 93.69 305 GLY A C 1
ATOM 2366 O O . GLY A 1 305 ? -1.947 -1.767 -19.458 1.00 93.69 305 GLY A O 1
ATOM 2367 N N . PHE A 1 306 ? -0.278 -1.986 -17.961 1.00 97.00 306 PHE A N 1
ATOM 2368 C CA . PHE A 1 306 ? 0.212 -3.285 -18.406 1.00 97.00 306 PHE A CA 1
ATOM 2369 C C . PHE A 1 306 ? 0.394 -4.313 -17.283 1.00 97.00 306 PHE A C 1
ATOM 2371 O O . PHE A 1 306 ? 0.942 -5.388 -17.549 1.00 97.00 306 PHE A O 1
ATOM 2378 N N . ILE A 1 307 ? -0.029 -4.022 -16.047 1.00 98.25 307 ILE A N 1
ATOM 2379 C CA . ILE A 1 307 ? 0.062 -5.017 -14.973 1.00 98.25 307 ILE A CA 1
ATOM 2380 C C . ILE A 1 307 ? -0.807 -6.237 -15.319 1.00 98.25 307 ILE A C 1
ATOM 2382 O O . ILE A 1 307 ? -2.013 -6.141 -15.554 1.00 98.25 307 ILE A O 1
ATOM 2386 N N . ASP A 1 308 ? -0.177 -7.410 -15.354 1.00 97.94 308 ASP A N 1
ATOM 2387 C CA . ASP A 1 308 ? -0.790 -8.702 -15.657 1.00 97.94 308 ASP A CA 1
ATOM 2388 C C . ASP A 1 308 ? -1.478 -9.260 -14.403 1.00 97.94 308 ASP A C 1
ATOM 2390 O O . ASP A 1 308 ? -1.010 -10.202 -13.754 1.00 97.94 308 ASP A O 1
ATOM 2394 N N . TYR A 1 309 ? -2.603 -8.640 -14.036 1.00 98.00 309 TYR A N 1
ATOM 2395 C CA . TYR A 1 309 ? -3.404 -9.061 -12.886 1.00 98.00 309 TYR A CA 1
ATOM 2396 C C . TYR A 1 309 ? -3.855 -10.521 -12.947 1.00 98.00 309 TYR A C 1
ATOM 2398 O O . TYR A 1 309 ? -3.754 -11.174 -11.913 1.00 98.00 309 TYR A O 1
ATOM 2406 N N . PRO A 1 310 ? -4.312 -11.090 -14.083 1.00 97.12 310 PRO A N 1
ATOM 2407 C CA . PRO A 1 310 ? -4.645 -12.512 -14.136 1.00 97.12 310 PRO A CA 1
ATOM 2408 C C . PRO A 1 310 ? -3.497 -13.409 -13.661 1.00 97.12 310 PRO A C 1
ATOM 2410 O O . PRO A 1 310 ? -3.711 -14.308 -12.843 1.00 97.12 310 PRO A O 1
ATOM 2413 N N . ARG A 1 311 ? -2.266 -13.142 -14.116 1.00 97.81 311 ARG A N 1
ATOM 2414 C CA . ARG A 1 311 ? -1.085 -13.899 -13.690 1.00 97.81 311 ARG A CA 1
ATOM 2415 C C . ARG A 1 311 ? -0.707 -13.623 -12.235 1.00 97.81 311 ARG A C 1
ATOM 2417 O O . ARG A 1 311 ? -0.397 -14.566 -11.506 1.00 97.81 311 ARG A O 1
ATOM 2424 N N . LEU A 1 312 ? -0.743 -12.363 -11.803 1.00 98.31 312 LEU A N 1
ATOM 2425 C CA . LEU A 1 312 ? -0.435 -11.981 -10.423 1.00 98.31 312 LEU A CA 1
ATOM 2426 C C . LEU A 1 312 ? -1.426 -12.613 -9.433 1.00 98.31 312 LEU A C 1
ATOM 2428 O O . LEU A 1 312 ? -1.016 -13.257 -8.472 1.00 98.31 312 LEU A O 1
ATOM 2432 N N . LEU A 1 313 ? -2.730 -12.514 -9.704 1.00 97.56 313 LEU A N 1
ATOM 2433 C CA . LEU A 1 313 ? -3.792 -13.108 -8.890 1.00 97.56 313 LEU A CA 1
ATOM 2434 C C . LEU A 1 313 ? -3.698 -14.635 -8.858 1.00 97.56 313 LEU A C 1
ATOM 2436 O O . LEU A 1 313 ? -3.912 -15.229 -7.804 1.00 97.56 313 LEU A O 1
ATOM 2440 N N . ALA A 1 314 ? -3.342 -15.289 -9.971 1.00 96.44 314 ALA A N 1
ATOM 2441 C CA . ALA A 1 314 ? -3.074 -16.727 -9.970 1.00 96.44 314 ALA A CA 1
ATOM 2442 C C . ALA A 1 314 ? -1.959 -17.083 -8.973 1.00 96.44 314 ALA A C 1
ATOM 2444 O O . ALA A 1 314 ? -2.131 -18.001 -8.171 1.00 96.44 314 ALA A O 1
ATOM 2445 N N . LYS A 1 315 ? -0.872 -16.301 -8.945 1.00 97.25 315 LYS A N 1
ATOM 2446 C CA . LYS A 1 315 ? 0.216 -16.501 -7.984 1.00 97.25 315 LYS A CA 1
ATOM 2447 C C . LYS A 1 315 ? -0.213 -16.246 -6.536 1.00 97.25 315 LYS A C 1
ATOM 2449 O O . LYS A 1 315 ? 0.115 -17.036 -5.657 1.00 97.25 315 LYS A O 1
ATOM 2454 N N . LEU A 1 316 ? -0.997 -15.197 -6.287 1.00 97.12 316 LEU A N 1
ATOM 2455 C CA . LEU A 1 316 ? -1.552 -14.913 -4.959 1.00 97.12 316 LEU A CA 1
ATOM 2456 C C . LEU A 1 316 ? -2.456 -16.054 -4.459 1.00 97.12 316 LEU A C 1
ATOM 2458 O O . LEU A 1 316 ? -2.402 -16.417 -3.285 1.00 97.12 316 LEU A O 1
ATOM 2462 N N . ARG A 1 317 ? -3.239 -16.682 -5.348 1.00 95.31 317 ARG A N 1
ATOM 2463 C CA . ARG A 1 317 ? -4.042 -17.872 -5.012 1.00 95.31 317 ARG A CA 1
ATOM 2464 C C . ARG A 1 317 ? -3.170 -19.085 -4.681 1.00 95.31 317 ARG A C 1
ATOM 2466 O O . ARG A 1 317 ? -3.511 -19.829 -3.763 1.00 95.31 317 ARG A O 1
ATOM 2473 N N . GLU A 1 318 ? -2.056 -19.286 -5.390 1.00 95.25 318 GLU A N 1
ATOM 2474 C CA . GLU A 1 318 ? -1.106 -20.375 -5.106 1.00 95.25 318 GLU A CA 1
ATOM 2475 C C . GLU A 1 318 ? -0.538 -20.281 -3.685 1.00 95.25 318 GLU A C 1
ATOM 2477 O O . GLU A 1 318 ? -0.483 -21.294 -2.987 1.00 95.25 318 GLU A O 1
ATOM 2482 N N . ILE A 1 319 ? -0.188 -19.071 -3.232 1.00 95.31 319 ILE A N 1
ATOM 2483 C CA . ILE A 1 319 ? 0.323 -18.838 -1.872 1.00 95.31 319 ILE A CA 1
ATOM 2484 C C . ILE A 1 319 ? -0.784 -18.650 -0.824 1.00 95.31 319 ILE A C 1
ATOM 2486 O O . ILE A 1 319 ? -0.481 -18.421 0.342 1.00 95.31 319 ILE A O 1
ATOM 2490 N N . ARG A 1 320 ? -2.064 -18.751 -1.220 1.00 95.06 320 ARG A N 1
ATOM 2491 C CA . ARG A 1 320 ? -3.238 -18.517 -0.357 1.00 95.06 320 ARG A CA 1
ATOM 2492 C C . ARG A 1 320 ? -3.182 -17.166 0.358 1.00 95.06 320 ARG A C 1
ATOM 2494 O O . ARG A 1 320 ? -3.430 -17.079 1.559 1.00 95.06 320 ARG A O 1
ATOM 2501 N N . TYR A 1 321 ? -2.826 -16.133 -0.399 1.00 95.56 321 TYR A N 1
ATOM 2502 C CA . TYR A 1 321 ? -2.614 -14.781 0.098 1.00 95.56 321 TYR A CA 1
ATOM 2503 C C . TYR A 1 321 ? -3.809 -14.285 0.942 1.00 95.56 321 TYR A C 1
ATOM 2505 O O . TYR A 1 321 ? -4.918 -14.190 0.407 1.00 95.56 321 TYR A O 1
ATOM 2513 N N . PRO A 1 322 ? -3.612 -13.973 2.239 1.00 90.44 322 PRO A N 1
ATOM 2514 C CA . PRO A 1 322 ? -4.709 -13.656 3.154 1.00 90.44 322 PRO A CA 1
ATOM 2515 C C . PRO A 1 322 ? -5.051 -12.161 3.216 1.00 90.44 322 PRO A C 1
ATOM 2517 O O . PRO A 1 322 ? -6.045 -11.797 3.845 1.00 90.44 322 PRO A O 1
ATOM 2520 N N . GLY A 1 323 ? -4.206 -11.305 2.634 1.00 94.94 323 GLY A N 1
ATOM 2521 C CA . GLY A 1 323 ? -4.328 -9.855 2.728 1.00 94.94 323 GLY A CA 1
ATOM 2522 C C . GLY A 1 323 ? -5.347 -9.258 1.761 1.00 94.94 323 GLY A C 1
ATOM 2523 O O . GLY A 1 323 ? -6.085 -9.967 1.077 1.00 94.94 323 GLY A O 1
ATOM 2524 N N . VAL A 1 324 ? -5.376 -7.928 1.715 1.00 97.31 324 VAL A N 1
ATOM 2525 C CA . VAL A 1 324 ? -6.295 -7.144 0.881 1.00 97.31 324 VAL A CA 1
ATOM 2526 C C . VAL A 1 324 ? -5.569 -6.485 -0.294 1.00 97.31 324 VAL A C 1
ATOM 2528 O O . VAL A 1 324 ? -4.358 -6.282 -0.267 1.00 97.31 324 VAL A O 1
ATOM 2531 N N . LEU A 1 325 ? -6.342 -6.164 -1.326 1.00 98.38 325 LEU A N 1
ATOM 2532 C CA . LEU A 1 325 ? -5.947 -5.489 -2.553 1.00 98.38 325 LEU A CA 1
ATOM 2533 C C . LEU A 1 325 ? -6.480 -4.052 -2.493 1.00 98.38 325 LEU A C 1
ATOM 2535 O O . LEU A 1 325 ? -7.686 -3.844 -2.637 1.00 98.38 325 LEU A O 1
ATOM 2539 N N . ILE A 1 326 ? -5.621 -3.066 -2.259 1.00 98.56 326 ILE A N 1
ATOM 2540 C CA . ILE A 1 326 ? -6.025 -1.663 -2.099 1.00 98.56 326 ILE A CA 1
ATOM 2541 C C . ILE A 1 326 ? -5.706 -0.873 -3.351 1.00 98.56 326 ILE A C 1
ATOM 2543 O O . ILE A 1 326 ? -4.561 -0.835 -3.777 1.00 98.56 326 ILE A O 1
ATOM 2547 N N . PHE A 1 327 ? -6.688 -0.178 -3.920 1.00 98.38 327 PHE A N 1
ATOM 2548 C CA . PHE A 1 327 ? -6.394 0.798 -4.961 1.00 98.38 327 PHE A CA 1
ATOM 2549 C C . PHE A 1 327 ? -5.620 2.001 -4.411 1.00 98.38 327 PHE A C 1
ATOM 2551 O O . PHE A 1 327 ? -6.185 2.803 -3.666 1.00 98.38 327 PHE A O 1
ATOM 2558 N N . GLU A 1 328 ? -4.373 2.158 -4.858 1.00 96.50 328 GLU A N 1
ATOM 2559 C CA . GLU A 1 328 ? -3.543 3.349 -4.653 1.00 96.50 328 GLU A CA 1
ATOM 2560 C C . GLU A 1 328 ? -3.361 4.078 -5.992 1.00 96.50 328 GLU A C 1
ATOM 2562 O O . GLU A 1 328 ? -2.359 3.967 -6.696 1.0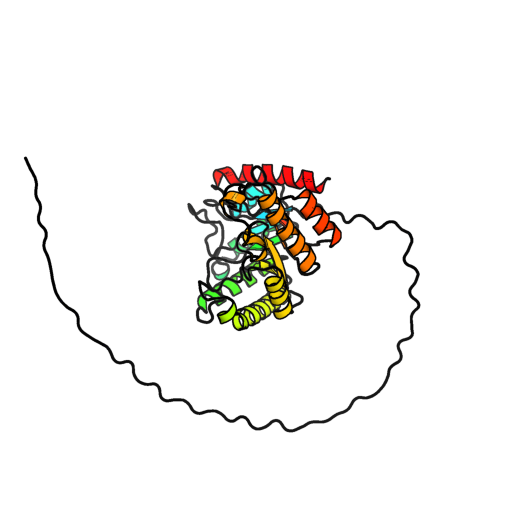0 96.50 328 GLU A O 1
ATOM 2567 N N . ILE A 1 329 ? -4.400 4.803 -6.402 1.00 95.25 329 ILE A N 1
ATOM 2568 C CA . ILE A 1 329 ? -4.428 5.481 -7.701 1.00 95.25 329 ILE A CA 1
ATOM 2569 C C . ILE A 1 329 ? -4.182 6.974 -7.501 1.00 95.25 329 ILE A C 1
ATOM 2571 O O . ILE A 1 329 ? -4.806 7.621 -6.665 1.00 95.25 329 ILE A O 1
ATOM 2575 N N . GLY A 1 330 ? -3.289 7.534 -8.314 1.00 90.88 330 GLY A N 1
ATOM 2576 C CA . GLY A 1 330 ? -3.058 8.967 -8.398 1.00 90.88 330 GLY A CA 1
ATOM 2577 C C . GLY A 1 330 ? -3.972 9.632 -9.426 1.00 90.88 330 GLY A C 1
ATOM 2578 O O . GLY A 1 330 ? -4.273 9.080 -10.488 1.00 90.88 330 GLY A O 1
ATOM 2579 N N . GLY A 1 331 ? -4.363 10.870 -9.153 1.00 88.00 331 GLY A N 1
ATOM 2580 C CA . GLY A 1 331 ? -5.173 11.671 -10.060 1.00 88.00 331 GLY A CA 1
ATOM 2581 C C . GLY A 1 331 ? -5.664 12.953 -9.404 1.00 88.00 331 GLY A C 1
ATOM 2582 O O . GLY A 1 331 ? -5.541 13.135 -8.195 1.00 88.00 331 GLY A O 1
ATOM 2583 N N . GLU A 1 332 ? -6.234 13.838 -10.218 1.00 89.12 332 GLU A N 1
ATOM 2584 C CA . GLU A 1 332 ? -6.971 14.998 -9.715 1.00 89.12 332 GLU A CA 1
ATOM 2585 C C . GLU A 1 332 ? -8.208 14.528 -8.940 1.00 89.12 332 GLU A C 1
ATOM 2587 O O . GLU A 1 332 ? -8.883 13.584 -9.366 1.00 89.12 332 GLU A O 1
ATOM 2592 N N . GLY A 1 333 ? -8.537 15.204 -7.835 1.00 88.75 333 GLY A N 1
ATOM 2593 C CA . GLY A 1 333 ? -9.618 14.790 -6.931 1.00 88.75 333 GLY A CA 1
ATOM 2594 C C . GLY A 1 333 ? -10.963 14.571 -7.634 1.00 88.75 333 GLY A C 1
ATOM 2595 O O . GLY A 1 333 ? -11.643 13.582 -7.373 1.00 88.75 333 GLY A O 1
ATOM 2596 N N . GLU A 1 334 ? -11.303 15.422 -8.609 1.00 91.88 334 GLU A N 1
ATOM 2597 C CA . GLU A 1 334 ? -12.551 15.324 -9.383 1.00 91.88 334 GLU A CA 1
ATOM 2598 C C . GLU A 1 334 ? -12.645 14.050 -10.244 1.00 91.88 334 GLU A C 1
ATOM 2600 O O . GLU A 1 334 ? -13.743 13.557 -10.501 1.00 91.88 334 GLU A O 1
ATOM 2605 N N . ALA A 1 335 ? -11.509 13.500 -10.688 1.00 94.38 335 ALA A N 1
ATOM 2606 C CA . ALA A 1 335 ? -11.462 12.301 -11.527 1.00 94.38 335 ALA A CA 1
ATOM 2607 C C . ALA A 1 335 ? -11.438 11.000 -10.709 1.00 94.38 335 ALA A C 1
ATOM 2609 O O . ALA A 1 335 ? -11.784 9.935 -11.229 1.00 94.38 335 ALA A O 1
ATOM 2610 N N . MET A 1 336 ? -11.057 11.076 -9.429 1.00 95.50 336 MET A N 1
ATOM 2611 C CA . MET A 1 336 ? -10.864 9.905 -8.572 1.00 95.50 336 MET A CA 1
ATOM 2612 C C . MET A 1 336 ? -12.088 8.989 -8.459 1.00 95.50 336 MET A C 1
ATOM 2614 O O . MET A 1 336 ? -11.898 7.777 -8.577 1.00 95.50 336 MET A O 1
ATOM 2618 N N . PRO A 1 337 ? -13.337 9.483 -8.305 1.00 96.75 337 PRO A N 1
ATOM 2619 C CA . PRO A 1 337 ? -14.495 8.594 -8.236 1.00 96.75 337 PRO A CA 1
ATOM 2620 C C . PRO A 1 337 ? -14.651 7.706 -9.479 1.00 96.75 337 PRO A C 1
ATOM 2622 O O . PRO A 1 337 ? -14.938 6.517 -9.356 1.00 96.75 337 PRO A O 1
ATOM 2625 N N . ALA A 1 338 ? -14.423 8.266 -10.673 1.00 96.62 338 ALA A N 1
ATOM 2626 C CA . ALA A 1 338 ? -14.494 7.515 -11.924 1.00 96.62 338 ALA A CA 1
ATOM 2627 C C . ALA A 1 338 ? -13.338 6.511 -12.033 1.00 96.62 338 ALA A C 1
ATOM 2629 O O . ALA A 1 338 ? -13.564 5.337 -12.307 1.00 96.62 338 ALA A O 1
ATOM 2630 N N . TYR A 1 339 ? -12.110 6.946 -11.733 1.00 96.81 339 TYR A N 1
ATOM 2631 C CA . TYR A 1 339 ? -10.928 6.081 -11.761 1.00 96.81 339 TYR A CA 1
ATOM 2632 C C . TYR A 1 339 ? -11.036 4.884 -10.818 1.00 96.81 339 TYR A C 1
ATOM 2634 O O . TYR A 1 339 ? -10.708 3.765 -11.219 1.00 96.81 339 TYR A O 1
ATOM 2642 N N . LEU A 1 340 ? -11.516 5.098 -9.593 1.00 97.25 340 LEU A N 1
ATOM 2643 C CA . LEU A 1 340 ? -11.739 4.031 -8.622 1.00 97.25 340 LEU A CA 1
ATOM 2644 C C . LEU A 1 340 ? -12.868 3.097 -9.067 1.00 97.25 340 LEU A C 1
ATOM 2646 O O . LEU A 1 340 ? -12.699 1.881 -9.008 1.00 97.25 340 LEU A O 1
ATOM 2650 N N . GLY A 1 341 ? -13.991 3.641 -9.549 1.00 97.19 341 GLY A N 1
ATOM 2651 C CA . GLY A 1 341 ? -15.127 2.847 -10.027 1.00 97.19 341 GLY A CA 1
ATOM 2652 C C . GLY A 1 341 ? -14.764 1.931 -11.200 1.00 97.19 341 GLY A C 1
ATOM 2653 O O . GLY A 1 341 ? -15.011 0.723 -11.141 1.00 97.19 341 GLY A O 1
ATOM 2654 N N . ASP A 1 342 ? -14.110 2.481 -12.224 1.00 96.88 342 ASP A N 1
ATOM 2655 C CA . ASP A 1 342 ? -13.677 1.726 -13.405 1.00 96.88 342 ASP A CA 1
ATOM 2656 C C . ASP A 1 342 ? -12.621 0.671 -13.036 1.00 96.88 342 ASP A C 1
ATOM 2658 O O . ASP A 1 342 ? -12.682 -0.478 -13.488 1.00 96.88 342 ASP A O 1
ATOM 2662 N N . SER A 1 343 ? -11.668 1.035 -12.169 1.00 97.38 343 SER A N 1
ATOM 2663 C CA . SER A 1 343 ? -10.624 0.111 -11.713 1.00 97.38 343 SER A CA 1
ATOM 2664 C C . SER A 1 343 ? -11.204 -1.034 -10.888 1.00 97.38 343 SER A C 1
ATOM 2666 O O . SER A 1 343 ? -10.831 -2.189 -11.109 1.00 97.38 343 SER A O 1
ATOM 2668 N N . LYS A 1 344 ? -12.173 -0.743 -10.009 1.00 96.56 344 LYS A N 1
ATOM 2669 C CA . LYS A 1 344 ? -12.908 -1.753 -9.242 1.00 96.56 344 LYS A CA 1
ATOM 2670 C C . LYS A 1 344 ? -13.602 -2.744 -10.162 1.00 96.56 344 LYS A C 1
ATOM 2672 O O . LYS A 1 344 ? -13.392 -3.944 -10.021 1.00 96.56 344 LYS A O 1
ATOM 2677 N N . GLN A 1 345 ? -14.379 -2.252 -11.130 1.00 95.94 345 GLN A N 1
ATOM 2678 C CA . GLN A 1 345 ? -15.091 -3.113 -12.074 1.00 95.94 345 GLN A CA 1
ATOM 2679 C C . GLN A 1 345 ? -14.129 -4.047 -12.819 1.00 95.94 345 GLN A C 1
ATOM 2681 O O . GLN A 1 345 ? -14.426 -5.228 -13.010 1.00 95.94 345 GLN A O 1
ATOM 2686 N N . LYS A 1 346 ? -12.970 -3.528 -13.237 1.00 96.06 346 LYS A N 1
ATOM 2687 C CA . LYS A 1 346 ? -11.974 -4.315 -13.962 1.00 96.06 346 LYS A CA 1
ATOM 2688 C C . LYS A 1 346 ? -11.314 -5.376 -13.078 1.00 96.06 346 LYS A C 1
ATOM 2690 O O . LYS A 1 346 ? -11.224 -6.527 -13.503 1.00 96.06 346 LYS A O 1
ATOM 2695 N N . LEU A 1 347 ? -10.899 -5.023 -11.858 1.00 96.12 347 LEU A N 1
ATOM 2696 C CA . LEU A 1 347 ? -10.298 -5.979 -10.924 1.00 96.12 347 LEU A CA 1
ATOM 2697 C C . LEU A 1 347 ? -11.296 -7.055 -10.478 1.00 96.12 347 LEU A C 1
ATOM 2699 O O . LEU A 1 347 ? -10.937 -8.230 -10.457 1.00 96.12 347 LEU A O 1
ATOM 2703 N N . ASP A 1 348 ? -12.551 -6.686 -10.210 1.00 95.12 348 ASP A N 1
ATOM 2704 C CA . ASP A 1 348 ? -13.625 -7.642 -9.908 1.00 95.12 348 ASP A CA 1
ATOM 2705 C C . ASP A 1 348 ? -13.793 -8.661 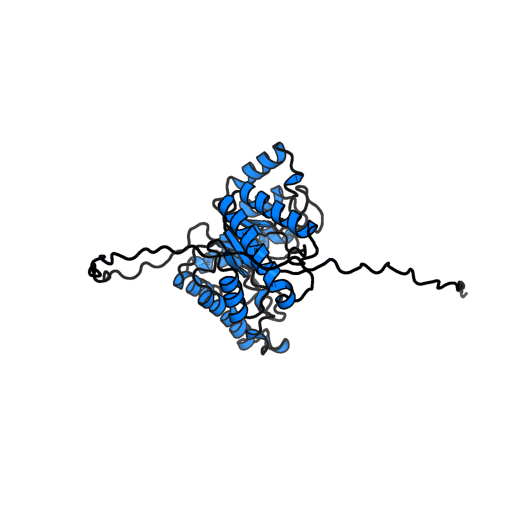-11.048 1.00 95.12 348 ASP A C 1
ATOM 2707 O O . ASP A 1 348 ? -13.952 -9.859 -10.807 1.00 95.12 348 ASP A O 1
ATOM 2711 N N . GLY A 1 349 ? -13.683 -8.207 -12.302 1.00 94.19 349 GLY A N 1
ATOM 2712 C CA . GLY A 1 349 ? -13.684 -9.079 -13.477 1.00 94.19 349 GLY A CA 1
ATOM 2713 C C . GLY A 1 349 ? -12.534 -10.092 -13.487 1.00 94.19 349 GLY A C 1
ATOM 2714 O O . GLY A 1 349 ? -12.744 -11.242 -13.869 1.00 94.19 349 GLY A O 1
ATOM 2715 N N . TYR A 1 350 ? -11.339 -9.701 -13.036 1.00 94.44 350 TYR A N 1
ATOM 2716 C CA . TYR A 1 350 ? -10.200 -10.616 -12.904 1.00 94.44 350 TYR A CA 1
ATOM 2717 C C . TYR A 1 350 ? -10.338 -11.583 -11.727 1.00 94.44 350 TYR A C 1
ATOM 2719 O O . TYR A 1 350 ? -9.892 -12.722 -11.823 1.00 94.44 350 TYR A O 1
ATOM 2727 N N . LEU A 1 351 ? -10.954 -11.153 -10.624 1.00 92.69 351 LEU A N 1
ATOM 2728 C CA . LEU A 1 351 ? -11.171 -11.996 -9.447 1.00 92.69 351 LEU A CA 1
ATOM 2729 C C . LEU A 1 351 ? -12.230 -13.077 -9.688 1.00 92.69 351 LEU A C 1
ATOM 2731 O O . LEU A 1 351 ? -12.106 -14.171 -9.134 1.00 92.69 351 LEU A O 1
ATOM 2735 N N . ALA A 1 352 ? -13.238 -12.779 -10.515 1.00 89.12 352 ALA A N 1
ATOM 2736 C CA . ALA A 1 352 ? -14.308 -13.704 -10.887 1.00 89.12 352 ALA A CA 1
ATOM 2737 C C . ALA A 1 352 ? -13.884 -14.790 -11.899 1.00 89.12 352 ALA A C 1
ATOM 2739 O O . ALA A 1 352 ? -14.599 -15.784 -12.051 1.00 89.12 352 ALA A O 1
ATOM 2740 N N . GLY A 1 353 ? -12.759 -14.593 -12.599 1.00 77.81 353 GLY A N 1
ATOM 2741 C CA . GLY A 1 353 ? -12.143 -15.562 -13.516 1.00 77.81 353 GLY A CA 1
ATOM 2742 C C . GLY A 1 353 ? -11.095 -16.433 -12.836 1.00 77.81 353 GLY A C 1
ATOM 2743 O O . GLY A 1 353 ? -11.050 -17.636 -13.180 1.00 77.81 353 GLY A O 1
#

pLDDT: mean 84.76, std 22.01, range [27.94, 98.75]

Solvent-accessible surface area (backbone atoms only — not comparable to full-atom values): 20296 Å² total; per-residue (Å²): 140,83,88,84,82,82,88,81,90,79,86,88,82,92,83,80,89,81,83,79,83,85,79,76,86,79,78,87,79,82,91,81,88,84,80,85,86,88,84,90,85,85,91,83,91,84,78,80,90,75,78,79,74,78,80,72,92,66,76,80,78,80,67,73,81,62,99,60,31,54,25,36,49,33,62,37,30,38,31,19,35,67,58,27,50,50,52,48,44,73,68,68,41,36,16,40,27,44,38,43,38,88,42,44,53,61,54,39,85,86,32,56,16,17,46,45,66,94,74,55,51,70,73,53,50,52,50,52,51,63,72,49,62,80,41,82,43,34,32,29,36,46,59,70,92,53,33,46,37,28,90,88,35,63,68,38,37,52,55,49,52,50,49,51,53,44,33,37,74,69,59,25,52,38,35,38,38,59,82,45,30,73,82,54,58,62,83,82,32,40,71,56,41,40,52,50,51,47,53,51,24,51,54,30,46,77,51,64,25,30,34,16,43,32,52,61,59,54,47,32,68,68,49,40,50,52,51,54,61,67,45,64,45,95,39,48,34,23,20,47,42,74,47,51,53,80,72,16,61,88,41,69,83,59,48,75,92,36,34,58,36,76,65,33,44,47,54,54,46,51,50,59,46,48,45,52,67,71,43,43,90,38,44,47,37,31,40,41,45,12,28,35,43,73,74,62,47,47,34,26,41,64,85,68,41,66,71,55,53,65,63,44,52,51,52,39,40,74,64,57,58,81,46,41,41,27,34,53,54,61,66,59,40,88,50,41,66,56,41,51,48,56,28,48,57,53,52,52,55,52,71,76,103

Sequence (353 aa):
MIVRTRRSDSTLKTDPVGRTPIMKPMNRLDRRDFLTCAGGWAAASLFGCGGRQPASDAPPQRFEFVPHVVGANTAIQGEGFFKAIDIVHGLGFRTLEILLVLGRLEATPGQHPGFRYDQLAEEQKEKIKAALDPCDQITVHLPFSIPYMNPDDEDAVADLEMSIEASGFMGAKVAVLHPQSGGTQLEETRPTVIERTRKWASMAADLGFQIACETSVPRSIPGLVEFVDEINHDNVGVTLDVGHQARFDELSHVKPEDYGTPEGIKAYNDVNVKIVEALGEKLFHLHVHDIEPGTWREHKPLVHGFIDYPRLLAKLREIRYPGVLIFEIGGEGEAMPAYLGDSKQKLDGYLAG